Protein AF-0000000078944580 (afdb_homodimer)

pLDDT: mean 97.52, std 2.68, range [70.69, 98.81]

Secondary structure (DSSP, 8-state):
---HHHHHHHHHHHH-TT--HHHHHHHHTS-HHHHHHHHHHHHHTTSEEEEEEEE-GGGGT--EEEEEEEEE-GGGHHHHHHHHHH-TTEEEEEEESSSSSEEEEEEESSHHHHHHIIIIIGGGSTTEEEEEEEEEEEE--/---HHHHHHHHHHHH-TT--HHHHHHHHTS-HHHHHHHHHHHHHTTSEEEEEEEE-GGGGT--EEEEEEEEE-GGGHHHHHHHHHH-TTEEEEEEESSSSSEEEEEEESSHHHHHHIIIIIGGGSTTEEEEEEEEEEEE--

Solvent-accessible surface area (backbone atoms only — not comparable to full-atom values): 14509 Å² total; per-residue (Å²): 132,87,47,69,66,54,50,49,52,51,52,50,27,44,69,26,40,64,61,52,54,60,58,53,10,62,76,70,72,50,50,42,70,57,42,50,52,50,51,49,48,35,39,76,71,45,32,44,67,40,37,18,52,43,66,37,50,53,75,73,54,25,66,34,40,24,54,25,31,31,31,48,42,81,91,27,44,66,60,41,53,54,53,48,64,69,36,79,48,40,68,29,34,30,36,33,69,36,99,28,51,28,39,27,36,36,50,18,55,36,70,68,49,38,51,43,44,49,57,68,47,58,50,61,39,75,43,49,72,45,78,48,66,15,41,53,75,40,79,78,74,130,87,49,70,68,54,51,49,50,50,50,51,27,46,69,26,39,64,62,52,54,60,58,54,9,62,76,70,71,52,51,44,68,57,43,51,51,49,52,50,48,35,40,75,70,45,30,46,69,39,36,18,52,44,65,36,52,54,74,74,53,25,66,33,42,24,54,26,32,33,32,47,42,81,93,28,46,66,62,41,52,55,55,48,62,69,37,80,48,40,69,29,33,29,36,34,69,35,98,29,51,29,39,28,35,36,53,18,55,36,70,68,50,39,51,42,44,49,56,69,47,57,51,59,40,73,44,49,72,46,79,48,68,15,41,53,74,40,80,79,75

Organism: Thermococcus gammatolerans (strain DSM 15229 / JCM 11827 / EJ3) (NCBI:txid593117)

Foldseek 3Di:
DDDPLLVLLVVVCVVPVPPQLCVSCVVVVHDSVVSVVSVVVCCVVCVDPDRDDDDDLVVVLFPWKWWKAWAFQPVCLVVLQVQLVPDPQWDDWDQDPDPGRIITIGTANDDVRVVCCQVPPSVPRHGTDDMGIGIDPDDDD/DDDPLLVLLVVVCVVPVPPQLCVSCVVVVHDSVVSVVSVVVCCVVCVDPDRDDDDDLVVVQFPWKWWKAWAFQPVCLVVLQVQLVPDPQWDDWDQDPDPGRIITIGTANDDVRVVCCQVPPSVPRHGTDDMGIGIDPDDDD

Sequence (282 aa):
MLDERDKIIIEMLTKDARTPFTEIAKVLGISETAVRKRVRALEEAGVIKQYTIVIDPSKLGYNLVSLTGIDTLPEKIFEVASKLKEFEFVRSVYLTSGDHMIMAEVWAKDGNDLSDIISNKIGKIDGVVKVCPAIILERLKMLDERDKIIIEMLTKDARTPFTEIAKVLGISETAVRKRVRALEEAGVIKQYTIVIDPSKLGYNLVSLTGIDTLPEKIFEVASKLKEFEFVRSVYLTSGDHMIMAEVWAKDGNDLSDIISNKIGKIDGVVKVCPAIILERLK

Radius of gyration: 20.26 Å; Cα contacts (8 Å, |Δi|>4): 544; chains: 2; bounding box: 48×53×44 Å

Nearest PDB structures (foldseek):
  1i1g-assembly1_A  TM=9.842E-01  e=3.719E-20  Pyrococcus furiosus
  7fby-assembly1_A  TM=9.286E-01  e=3.408E-15  Pyrococcus horikoshii OT3
  2dbb-assembly1_B  TM=8.557E-01  e=4.639E-12  Pyrococcus horikoshii OT3
  2cfx-assembly1_C  TM=9.295E-01  e=5.459E-11  Bacillus subtilis
  8q90-assembly1_B  TM=9.225E-01  e=1.897E-09  Haloferax mediterranei

InterPro domains:
  IPR000485 AsnC-type HTH domain [PR00033] (2-18)
  IPR000485 AsnC-type HTH domain [PR00033] (18-29)
  IPR000485 AsnC-type HTH domain [PR00033] (29-48)
  IPR000485 AsnC-type HTH domain [PS50956] (2-63)
  IPR011008 Dimeric alpha-beta barrel [SSF54909] (62-141)
  IPR011991 ArsR-like helix-turn-helix domain [cd00090] (1-51)
  IPR019885 Transcription regulator HTH, AsnC-type, conserved site [PS00519] (20-46)
  IPR019887 Transcription regulator AsnC/Lrp, ligand binding domain [PF01037] (75-141)
  IPR019888 Transcription regulator AsnC-like [SM00344] (2-108)
  IPR036388 Winged helix-like DNA-binding domain superfamily [G3DSA:1.10.10.10] (1-51)
  IPR036390 Winged helix DNA-binding domain superfamily [SSF46785] (1-62)
  IPR050684 Transcriptional regulator Lrp/AsnC/Siroheme decarboxylase [PTHR43413] (2-138)
  IPR053456 HTH-type transcriptional regulator LrpA [NF040820] (1-141)

Structure (mmCIF, N/CA/C/O backbone):
data_AF-0000000078944580-model_v1
#
loop_
_entity.id
_entity.type
_entity.pdbx_description
1 polymer 'Transcription regulator, Lrp-AsnC family'
#
loop_
_atom_site.group_PDB
_atom_site.id
_atom_site.type_symbol
_atom_site.label_atom_id
_atom_site.label_alt_id
_atom_site.label_comp_id
_atom_site.label_asym_id
_atom_site.label_entity_id
_atom_site.label_seq_id
_atom_site.pdbx_PDB_ins_code
_atom_site.Cartn_x
_atom_site.Cartn_y
_atom_site.Cartn_z
_atom_site.occupancy
_atom_site.B_iso_or_equiv
_atom_site.auth_seq_id
_atom_site.auth_comp_id
_atom_site.auth_asym_id
_atom_site.auth_atom_id
_atom_site.pdbx_PDB_model_num
ATOM 1 N N . MET A 1 1 ? -22.141 -0.511 12.672 1 70.69 1 MET A N 1
ATOM 2 C CA . MET A 1 1 ? -22.109 -0.582 11.211 1 70.69 1 MET A CA 1
ATOM 3 C C . MET A 1 1 ? -21.875 0.798 10.602 1 70.69 1 MET A C 1
ATOM 5 O O . MET A 1 1 ? -22.391 1.797 11.102 1 70.69 1 MET A O 1
ATOM 9 N N . LEU A 1 2 ? -20.891 0.841 9.586 1 89.06 2 LEU A N 1
ATOM 10 C CA . LEU A 1 2 ? -20.594 2.125 8.953 1 89.06 2 LEU A CA 1
ATOM 11 C C . LEU A 1 2 ? -21.781 2.588 8.109 1 89.06 2 LEU A C 1
ATO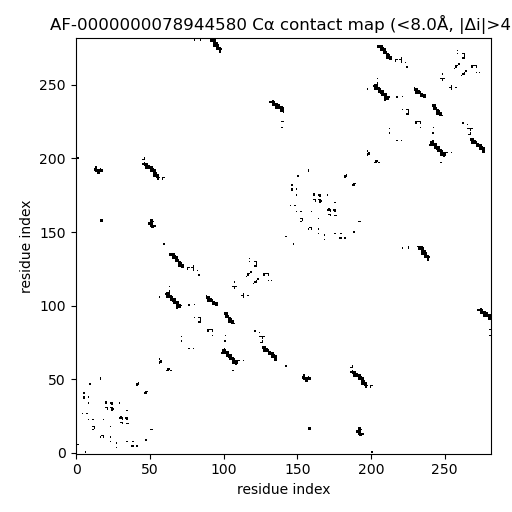M 13 O O . LEU A 1 2 ? -22.344 1.808 7.332 1 89.06 2 LEU A O 1
ATOM 17 N N . ASP A 1 3 ? -22.203 3.758 8.383 1 93.69 3 ASP A N 1
ATOM 18 C CA . ASP A 1 3 ? -23.281 4.266 7.539 1 93.69 3 ASP A CA 1
ATOM 19 C C . ASP A 1 3 ? -22.734 5.074 6.367 1 93.69 3 ASP A C 1
ATOM 21 O O . ASP A 1 3 ? -21.531 5.078 6.125 1 93.69 3 ASP A O 1
ATOM 25 N N . GLU A 1 4 ? -23.672 5.66 5.645 1 95.38 4 GLU A N 1
ATOM 26 C CA . GLU A 1 4 ? -23.297 6.336 4.406 1 95.38 4 GLU A CA 1
ATOM 27 C C . GLU A 1 4 ? -22.422 7.555 4.684 1 95.38 4 GLU A C 1
ATOM 29 O O . GLU A 1 4 ? -21.547 7.887 3.887 1 95.38 4 GLU A O 1
ATOM 34 N N . ARG A 1 5 ? -22.672 8.258 5.734 1 97 5 ARG A N 1
ATOM 35 C CA . ARG A 1 5 ? -21.875 9.43 6.07 1 97 5 ARG A CA 1
ATOM 36 C C . ARG A 1 5 ? -20.438 9.039 6.387 1 97 5 ARG A C 1
ATOM 38 O O . ARG A 1 5 ? -19.5 9.719 5.969 1 97 5 ARG A O 1
ATOM 45 N N . ASP A 1 6 ? -20.359 7.926 7.164 1 97.62 6 ASP A N 1
ATOM 46 C CA . ASP A 1 6 ? -19.016 7.414 7.457 1 97.62 6 ASP A CA 1
ATOM 47 C C . ASP A 1 6 ? -18.25 7.102 6.172 1 97.62 6 ASP A C 1
ATOM 49 O O . ASP A 1 6 ? -17.062 7.398 6.066 1 97.62 6 ASP A O 1
ATOM 53 N N . LYS A 1 7 ? -18.953 6.5 5.238 1 96.38 7 LYS A N 1
ATOM 54 C CA . LYS A 1 7 ? -18.328 6.141 3.965 1 96.38 7 LYS A CA 1
ATOM 55 C C . LYS A 1 7 ? -17.844 7.383 3.225 1 96.38 7 LYS A C 1
ATOM 57 O O . LYS A 1 7 ? -16.75 7.375 2.639 1 96.38 7 LYS A O 1
ATOM 62 N N . ILE A 1 8 ? -18.578 8.375 3.23 1 97.88 8 ILE A N 1
ATOM 63 C CA . ILE A 1 8 ? -18.219 9.625 2.572 1 97.88 8 ILE A CA 1
ATOM 64 C C . ILE A 1 8 ? -17 10.242 3.258 1 97.88 8 ILE A C 1
ATOM 66 O O . ILE A 1 8 ? -16.062 10.711 2.592 1 97.88 8 ILE A O 1
ATOM 70 N N . ILE A 1 9 ? -17.016 10.227 4.555 1 98.56 9 ILE A N 1
ATOM 71 C CA . ILE A 1 9 ? -15.875 10.734 5.324 1 98.56 9 ILE A CA 1
ATOM 72 C C . ILE A 1 9 ? -14.609 9.977 4.93 1 98.56 9 ILE A C 1
ATOM 74 O O . ILE A 1 9 ? -13.578 10.594 4.629 1 98.56 9 ILE A O 1
ATOM 78 N N . ILE A 1 10 ? -14.711 8.688 4.914 1 98.31 10 ILE A N 1
ATOM 79 C CA . ILE A 1 10 ? -13.57 7.832 4.578 1 98.31 10 ILE A CA 1
ATOM 80 C C . ILE A 1 10 ? -13.102 8.133 3.156 1 98.31 10 ILE A C 1
ATOM 82 O O . ILE A 1 10 ? -11.898 8.266 2.908 1 98.31 10 ILE A O 1
ATOM 86 N N . GLU A 1 11 ? -14.039 8.234 2.293 1 97.44 11 GLU A N 1
ATOM 87 C CA . GLU A 1 11 ? -13.711 8.531 0.9 1 97.44 11 GLU A CA 1
ATOM 88 C C . GLU A 1 11 ? -12.977 9.859 0.773 1 97.44 11 GLU A C 1
ATOM 90 O O . GLU A 1 11 ? -11.969 9.961 0.07 1 97.44 11 GLU A O 1
ATOM 95 N N . MET A 1 12 ? -13.43 10.852 1.412 1 98.56 12 MET A N 1
ATOM 96 C CA . MET A 1 12 ? -12.844 12.188 1.328 1 98.56 12 MET A CA 1
ATOM 97 C C . MET A 1 12 ? -11.445 12.203 1.944 1 98.56 12 MET A C 1
ATOM 99 O O . MET A 1 12 ? -10.523 12.789 1.383 1 98.56 12 MET A O 1
ATOM 103 N N . LEU A 1 13 ? -11.297 11.531 3.043 1 98.69 13 LEU A N 1
ATOM 104 C CA . LEU A 1 13 ? -10 11.492 3.701 1 98.69 13 LEU A CA 1
ATOM 105 C C . LEU A 1 13 ? -9.016 10.633 2.916 1 98.69 13 LEU A C 1
ATOM 107 O O . LEU A 1 13 ? -7.809 10.883 2.928 1 98.69 13 LEU A O 1
ATOM 111 N N . THR A 1 14 ? -9.531 9.578 2.244 1 98.12 14 THR A N 1
ATOM 112 C CA . THR A 1 14 ? -8.695 8.766 1.371 1 98.12 14 THR A CA 1
ATOM 113 C C . THR A 1 14 ? -8.156 9.594 0.208 1 98.12 14 THR A C 1
ATOM 115 O O . THR A 1 14 ? -6.996 9.453 -0.179 1 98.12 14 THR A O 1
ATOM 118 N N . LYS A 1 15 ? -8.984 10.438 -0.282 1 97.75 15 LYS A N 1
ATOM 119 C CA . LYS A 1 15 ? -8.594 11.312 -1.386 1 97.75 15 LYS A CA 1
ATOM 120 C C . LYS A 1 15 ? -7.609 12.375 -0.918 1 97.75 15 LYS A C 1
ATOM 122 O O . LYS A 1 15 ? -6.664 12.719 -1.636 1 97.75 15 LYS A O 1
ATOM 127 N N . ASP A 1 16 ? -7.891 12.852 0.23 1 98.62 16 ASP A N 1
ATOM 128 C CA . ASP A 1 16 ? -7.008 13.828 0.857 1 98.62 16 ASP A CA 1
ATOM 129 C C . ASP A 1 16 ? -7.156 13.805 2.377 1 98.62 16 ASP A C 1
ATOM 131 O O . ASP A 1 16 ? -8.07 14.43 2.926 1 98.62 16 ASP A O 1
ATOM 135 N N . ALA A 1 17 ? -6.152 13.25 3.006 1 98.69 17 ALA A N 1
ATOM 136 C CA . ALA A 1 17 ? -6.184 13.07 4.457 1 98.69 17 ALA A CA 1
ATOM 137 C C . ALA A 1 17 ? -6.16 14.414 5.18 1 98.69 17 ALA A C 1
ATOM 139 O O . ALA A 1 17 ? -6.438 14.484 6.379 1 98.69 17 ALA A O 1
ATOM 140 N N . ARG A 1 18 ? -5.836 15.469 4.512 1 98 18 ARG A N 1
ATOM 141 C CA . ARG A 1 18 ? -5.734 16.781 5.145 1 98 18 ARG A CA 1
ATOM 142 C C . ARG A 1 18 ? -7.012 17.594 4.941 1 98 18 ARG A C 1
ATOM 144 O O . ARG A 1 18 ? -7.102 18.734 5.379 1 98 18 ARG A O 1
ATOM 151 N N . THR A 1 19 ? -7.98 17.031 4.246 1 98.25 19 THR A N 1
ATOM 152 C CA . THR A 1 19 ? -9.242 17.734 4.059 1 98.25 19 THR A CA 1
ATOM 153 C C . THR A 1 19 ? -9.766 18.266 5.391 1 98.25 19 THR A C 1
ATOM 155 O O . THR A 1 19 ? -9.898 17.516 6.355 1 98.25 19 THR A O 1
ATOM 158 N N . PRO A 1 20 ? -10.031 19.531 5.43 1 97.94 20 PRO A N 1
ATOM 159 C CA . PRO A 1 20 ? -10.602 20.078 6.664 1 97.94 20 PRO A CA 1
ATOM 160 C C . PRO A 1 20 ? -11.953 19.469 7.016 1 97.94 20 PRO A C 1
ATOM 162 O O . PRO A 1 20 ? -12.773 19.203 6.125 1 97.94 20 PRO A O 1
ATOM 165 N N . PHE A 1 21 ? -12.156 19.281 8.305 1 98.19 21 PHE A N 1
ATOM 166 C CA . PHE A 1 21 ? -13.43 18.703 8.734 1 98.19 21 PHE A CA 1
ATOM 167 C C . PHE A 1 21 ? -14.586 19.641 8.406 1 98.19 21 PHE A C 1
ATOM 169 O O . PHE A 1 21 ? -15.711 19.188 8.18 1 98.19 21 PHE A O 1
ATOM 176 N N . THR A 1 22 ? -14.312 20.922 8.273 1 98.25 22 THR A N 1
ATOM 177 C CA . THR A 1 22 ? -15.336 21.875 7.879 1 98.25 22 THR A CA 1
ATOM 178 C C . THR A 1 22 ? -15.812 21.609 6.457 1 98.25 22 THR A C 1
ATOM 180 O O . THR A 1 22 ? -17 21.75 6.152 1 98.25 22 THR A O 1
ATOM 183 N N . GLU A 1 23 ? -14.922 21.266 5.59 1 98.5 23 GLU A N 1
ATOM 184 C CA . GLU A 1 23 ? -15.281 20.938 4.215 1 98.5 23 GLU A CA 1
ATOM 185 C C . GLU A 1 23 ? -16.094 19.641 4.156 1 98.5 23 GLU A C 1
ATOM 187 O O . GLU A 1 23 ? -17.062 19.547 3.406 1 98.5 23 GLU A O 1
ATOM 192 N N . ILE A 1 24 ? -15.703 18.688 4.902 1 98.62 24 ILE A N 1
ATOM 193 C CA . ILE A 1 24 ? -16.438 17.438 4.969 1 98.62 24 ILE A CA 1
ATOM 194 C C . ILE A 1 24 ? -17.859 17.688 5.48 1 98.62 24 ILE A C 1
ATOM 196 O O . ILE A 1 24 ? -18.828 17.141 4.957 1 98.62 24 ILE A O 1
ATOM 200 N N . ALA A 1 25 ? -17.938 18.547 6.488 1 98.62 25 ALA A N 1
ATOM 201 C CA . ALA A 1 25 ? -19.234 18.922 7.066 1 98.62 25 ALA A CA 1
ATOM 202 C C . ALA A 1 25 ? -20.156 19.516 6.008 1 98.62 25 ALA A C 1
ATOM 204 O O . ALA A 1 25 ? -21.344 19.188 5.949 1 98.62 25 ALA A O 1
ATOM 205 N N . LYS A 1 26 ? -19.609 20.391 5.195 1 98.56 26 LYS A N 1
ATOM 206 C CA . LYS A 1 26 ? -20.375 21.031 4.125 1 98.56 26 LYS A CA 1
ATOM 207 C C . LYS A 1 26 ? -20.922 20 3.146 1 98.56 26 LYS A C 1
ATOM 209 O O . LYS A 1 26 ? -22.094 20.047 2.764 1 98.56 26 LYS A O 1
ATOM 214 N N . VAL A 1 27 ? -20.156 19.109 2.777 1 98.31 27 VAL A N 1
ATOM 215 C CA . VAL A 1 27 ? -20.531 18.078 1.815 1 98.31 27 VAL A CA 1
ATOM 216 C C . VAL A 1 27 ? -21.641 17.203 2.406 1 98.31 27 VAL A C 1
ATOM 218 O O . VAL A 1 27 ? -22.578 16.828 1.708 1 98.31 27 VAL A O 1
ATOM 221 N N . LEU A 1 28 ? -21.562 16.922 3.668 1 98.12 28 LEU A N 1
ATOM 222 C CA . LEU A 1 28 ? -22.469 15.984 4.32 1 98.12 28 LEU A CA 1
ATOM 223 C C . LEU A 1 28 ? -23.719 16.703 4.82 1 98.12 28 LEU A C 1
ATOM 225 O O . LEU A 1 28 ? -24.719 16.062 5.148 1 98.12 28 LEU A O 1
ATOM 229 N N . GLY A 1 29 ? -23.594 18.016 4.957 1 98.06 29 GLY A N 1
ATOM 230 C CA . GLY A 1 29 ? -24.703 18.781 5.5 1 98.06 29 GLY A CA 1
ATOM 231 C C . GLY A 1 29 ? -24.875 18.609 7 1 98.06 29 GLY A C 1
ATOM 232 O O . GLY A 1 29 ? -25.984 18.5 7.5 1 98.06 29 GLY A O 1
ATOM 233 N N . ILE A 1 30 ? -23.812 18.453 7.691 1 98 30 ILE A N 1
ATOM 234 C CA . ILE A 1 30 ? -23.828 18.344 9.148 1 98 30 ILE A CA 1
ATOM 235 C C . ILE A 1 30 ? -22.797 19.281 9.742 1 98 30 ILE A C 1
ATOM 237 O O . ILE A 1 30 ? -22.109 20 9.016 1 98 30 ILE A O 1
ATOM 241 N N . SER A 1 31 ? -22.719 19.312 11.062 1 98 31 SER A N 1
ATOM 242 C CA . SER A 1 31 ? -21.797 20.219 11.734 1 98 31 SER A CA 1
ATOM 243 C C . SER A 1 31 ? -20.391 19.656 11.742 1 98 31 SER A C 1
ATOM 245 O O . SER A 1 31 ? -20.188 18.453 11.641 1 98 31 SER A O 1
ATOM 247 N N . GLU A 1 32 ? -19.516 20.547 11.844 1 98.19 32 GLU A N 1
ATOM 248 C CA . GLU A 1 32 ? -18.125 20.141 12 1 98.19 32 GLU A CA 1
ATOM 249 C C . GLU A 1 32 ? -17.938 19.266 13.242 1 98.19 32 GLU A C 1
ATOM 251 O O . GLU A 1 32 ? -17.172 18.297 13.219 1 98.19 32 GLU A O 1
ATOM 256 N N . THR A 1 33 ? -18.594 19.625 14.312 1 98.5 33 THR A N 1
ATOM 257 C CA . THR A 1 33 ? -18.531 18.859 15.555 1 98.5 33 THR A CA 1
ATOM 258 C C . THR A 1 33 ? -19 17.422 15.328 1 98.5 33 THR A C 1
ATOM 260 O O . THR A 1 33 ? -18.391 16.484 15.852 1 98.5 33 THR A O 1
ATOM 263 N N . ALA A 1 34 ? -20.016 17.25 14.57 1 98.19 34 ALA A N 1
ATOM 264 C CA . ALA A 1 34 ? -20.531 15.922 14.242 1 98.19 34 ALA A CA 1
ATOM 265 C C . ALA A 1 34 ? -19.516 15.133 13.43 1 98.19 34 ALA A C 1
ATOM 267 O O . ALA A 1 34 ? -19.328 13.93 13.664 1 98.19 34 ALA A O 1
ATOM 268 N N . VAL A 1 35 ? -18.891 15.805 12.461 1 98.56 35 VAL A N 1
ATOM 269 C CA . VAL A 1 35 ? -17.859 15.156 11.656 1 98.56 35 VAL A CA 1
ATOM 270 C C . VAL A 1 35 ? -16.703 14.703 12.547 1 98.56 35 VAL A C 1
ATOM 272 O O . VAL A 1 35 ? -16.219 13.57 12.43 1 98.56 35 VAL A O 1
ATOM 275 N N . ARG A 1 36 ? -16.312 15.57 13.406 1 98.31 36 ARG A N 1
ATOM 276 C CA . ARG A 1 36 ? -15.203 15.258 14.312 1 98.31 36 ARG A CA 1
ATOM 277 C C . ARG A 1 36 ? -15.523 14.031 15.164 1 98.31 36 ARG A C 1
ATOM 279 O O . ARG A 1 36 ? -14.656 13.188 15.406 1 98.31 36 ARG A O 1
ATOM 286 N N . LYS A 1 37 ? -16.688 14 15.656 1 98.31 37 LYS A N 1
ATOM 287 C CA . LYS A 1 37 ? -17.109 12.859 16.469 1 98.31 37 LYS A CA 1
ATOM 288 C C . LYS A 1 37 ? -17.078 11.57 15.648 1 98.31 37 LYS A C 1
ATOM 290 O O . LYS A 1 37 ? -16.641 10.531 16.156 1 98.31 37 LYS A O 1
ATOM 295 N N . ARG A 1 38 ? -17.547 11.68 14.445 1 98.38 38 ARG A N 1
ATOM 296 C CA . ARG A 1 38 ? -17.578 10.5 13.586 1 98.38 38 ARG A CA 1
ATOM 297 C C . ARG A 1 38 ? -16.156 10.039 13.25 1 98.38 38 ARG A C 1
ATOM 299 O O . ARG A 1 38 ? -15.867 8.844 13.289 1 98.38 38 ARG A O 1
ATOM 306 N N . VAL A 1 39 ? -15.312 10.945 12.914 1 98.5 39 VAL A N 1
ATOM 307 C CA . VAL A 1 39 ? -13.922 10.609 12.602 1 98.5 39 VAL A CA 1
ATOM 308 C C . VAL A 1 39 ? -13.266 9.945 13.805 1 98.5 39 VAL A C 1
ATOM 310 O O . VAL A 1 39 ? -12.594 8.922 13.672 1 98.5 39 VAL A O 1
ATOM 313 N N . ARG A 1 40 ? -13.484 10.555 14.961 1 98.12 40 ARG A N 1
ATOM 314 C CA . ARG A 1 40 ? -12.953 9.984 16.188 1 98.12 40 ARG A CA 1
ATOM 315 C C . ARG A 1 40 ? -13.461 8.562 16.406 1 98.12 40 ARG A C 1
ATOM 317 O O . ARG A 1 40 ? -12.703 7.68 16.812 1 98.12 40 ARG A O 1
ATOM 324 N N . ALA A 1 41 ? -14.688 8.383 16.188 1 98.12 41 ALA A N 1
ATOM 325 C CA . ALA A 1 41 ? -15.281 7.055 16.328 1 98.12 41 ALA A CA 1
ATOM 326 C C . ALA A 1 41 ? -14.641 6.059 15.359 1 98.12 41 ALA A C 1
ATOM 328 O O . ALA A 1 41 ? -14.391 4.906 15.719 1 98.12 41 ALA A O 1
ATOM 329 N N . LEU A 1 42 ? -14.43 6.508 14.125 1 98.5 42 LEU A N 1
ATOM 330 C CA . LEU A 1 42 ? -13.789 5.668 13.117 1 98.5 42 LEU A CA 1
ATOM 331 C C . LEU A 1 42 ? -12.367 5.301 13.531 1 98.5 42 LEU A C 1
ATOM 333 O O . LEU A 1 42 ? -11.93 4.168 13.32 1 98.5 42 LEU A O 1
ATOM 337 N N . GLU A 1 43 ? -11.695 6.23 14.102 1 98.38 43 GLU A N 1
ATOM 338 C CA . GLU A 1 43 ? -10.344 6 14.586 1 98.38 43 GLU A CA 1
ATOM 339 C C . GLU A 1 43 ? -10.344 5.031 15.773 1 98.38 43 GLU A C 1
ATOM 341 O O . GLU A 1 43 ? -9.57 4.07 15.789 1 98.38 43 GLU A O 1
ATOM 346 N N . GLU A 1 44 ? -11.203 5.277 16.719 1 98 44 GLU A N 1
ATOM 347 C CA . GLU A 1 44 ? -11.281 4.465 17.938 1 98 44 GLU A CA 1
ATOM 348 C C . GLU A 1 44 ? -11.703 3.033 17.609 1 98 44 GLU A C 1
ATOM 350 O O . GLU A 1 44 ? -11.242 2.088 18.266 1 98 44 GLU A O 1
ATOM 355 N N . ALA A 1 45 ? -12.539 2.965 16.594 1 97.44 45 ALA A N 1
ATOM 356 C CA . ALA A 1 45 ? -13.008 1.646 16.172 1 97.44 45 ALA A CA 1
ATOM 357 C C . ALA A 1 45 ? -11.945 0.921 15.352 1 97.44 45 ALA A C 1
ATOM 359 O O . ALA A 1 45 ? -12.109 -0.254 15.016 1 97.44 45 ALA A O 1
ATOM 360 N N . GLY A 1 46 ? -10.906 1.598 14.922 1 97.62 46 GLY A N 1
ATOM 361 C CA . GLY A 1 46 ? -9.82 1 14.172 1 97.62 46 GLY A CA 1
ATOM 362 C C . GLY A 1 46 ? -10.07 0.975 12.68 1 97.62 46 GLY A C 1
ATOM 363 O O . GLY A 1 46 ? -9.352 0.296 11.938 1 97.62 46 GLY A O 1
ATOM 364 N N . VAL A 1 47 ? -11.109 1.616 12.227 1 98.25 47 VAL A N 1
ATOM 365 C CA . VAL A 1 47 ? -11.391 1.701 10.797 1 98.25 47 VAL A CA 1
ATOM 366 C C . VAL A 1 47 ? -10.297 2.512 10.102 1 98.25 47 VAL A C 1
ATOM 368 O O . VAL A 1 47 ? -9.711 2.062 9.117 1 98.25 47 VAL A O 1
ATOM 371 N N . ILE A 1 48 ? -10.086 3.697 10.586 1 98.56 48 ILE A N 1
ATOM 372 C CA . ILE A 1 48 ? -8.961 4.504 10.133 1 98.56 48 ILE A CA 1
ATOM 373 C C . ILE A 1 48 ? -7.73 4.199 10.992 1 98.56 48 ILE A C 1
ATOM 375 O O . ILE A 1 48 ? -7.719 4.484 12.195 1 98.56 48 ILE A O 1
ATOM 379 N N . LYS A 1 49 ? -6.766 3.717 10.43 1 97.94 49 LYS A N 1
ATOM 380 C CA . LYS A 1 49 ? -5.605 3.246 11.18 1 97.94 49 LYS A CA 1
ATOM 381 C C . LYS A 1 49 ? -4.512 4.312 11.227 1 97.94 49 LYS A C 1
ATOM 383 O O . LYS A 1 49 ? -3.744 4.375 12.188 1 97.94 49 LYS A O 1
ATOM 388 N N . GLN A 1 50 ? -4.465 5.094 10.133 1 98.38 50 GLN A N 1
ATOM 389 C CA . GLN A 1 50 ? -3.357 6.039 10.039 1 98.38 50 GLN A CA 1
ATOM 390 C C . GLN A 1 50 ? -3.627 7.102 8.977 1 98.38 50 GLN A C 1
ATOM 392 O O . GLN A 1 50 ? -4.242 6.816 7.949 1 98.38 50 GLN A O 1
ATOM 397 N N . TYR A 1 51 ? -3.234 8.242 9.258 1 98.75 51 TYR A N 1
ATOM 398 C CA . TYR A 1 51 ? -3.078 9.289 8.25 1 98.75 51 TYR A CA 1
ATOM 399 C C . TYR A 1 51 ? -1.65 9.328 7.723 1 98.75 51 TYR A C 1
ATOM 401 O O . TYR A 1 51 ? -0.696 9.422 8.5 1 98.75 51 TYR A O 1
ATOM 409 N N . THR A 1 52 ? -1.536 9.242 6.41 1 98.75 52 THR A N 1
ATOM 410 C CA . THR A 1 52 ? -0.191 9.094 5.871 1 98.75 52 THR A CA 1
ATOM 411 C C . THR A 1 52 ? -0.08 9.758 4.504 1 98.75 52 THR A C 1
ATOM 413 O O . THR A 1 52 ? -0.991 10.477 4.082 1 98.75 52 THR A O 1
ATOM 416 N N . ILE A 1 53 ? 1.085 9.617 3.883 1 98.69 53 ILE A N 1
ATOM 417 C CA . ILE A 1 53 ? 1.296 10.164 2.547 1 98.69 53 ILE A CA 1
ATOM 418 C C . ILE A 1 53 ? 1.78 9.062 1.607 1 98.69 53 ILE A C 1
ATOM 420 O O . ILE A 1 53 ? 2.361 8.07 2.053 1 98.69 53 ILE A O 1
ATOM 424 N N . VAL A 1 54 ? 1.439 9.18 0.413 1 97.88 54 VAL A N 1
ATOM 425 C CA . VAL A 1 54 ? 2.006 8.367 -0.659 1 97.88 54 VAL A CA 1
ATOM 426 C C . VAL A 1 54 ? 3.207 9.086 -1.271 1 97.88 54 VAL A C 1
ATOM 428 O O . VAL A 1 54 ? 3.104 10.242 -1.684 1 97.88 54 VAL A O 1
ATOM 431 N N . ILE A 1 55 ? 4.301 8.406 -1.308 1 97.44 55 ILE A N 1
ATOM 432 C CA . ILE A 1 55 ? 5.535 8.992 -1.816 1 97.44 55 ILE A CA 1
ATOM 433 C C . ILE A 1 55 ? 5.949 8.289 -3.107 1 97.44 55 ILE A C 1
ATOM 435 O O . ILE A 1 55 ? 5.637 7.117 -3.311 1 97.44 55 ILE A O 1
ATOM 439 N N . ASP A 1 56 ? 6.57 9.031 -4.004 1 97.31 56 ASP A N 1
ATOM 440 C CA . ASP A 1 56 ? 7.188 8.453 -5.191 1 97.31 56 ASP A CA 1
ATOM 441 C C . ASP A 1 56 ? 8.609 7.969 -4.895 1 97.31 56 ASP A C 1
ATOM 443 O O . ASP A 1 56 ? 9.523 8.781 -4.746 1 97.31 56 ASP A O 1
ATOM 447 N N . PRO A 1 57 ? 8.789 6.691 -4.82 1 96.94 57 PRO A N 1
ATOM 448 C CA . PRO A 1 57 ? 10.109 6.188 -4.438 1 96.94 57 PRO A CA 1
ATOM 449 C C . PRO A 1 57 ? 11.219 6.676 -5.363 1 96.94 57 PRO A C 1
ATOM 451 O O . PRO A 1 57 ? 12.344 6.902 -4.914 1 96.94 57 PRO A O 1
ATOM 454 N N . SER A 1 58 ? 10.93 6.801 -6.629 1 96.56 58 SER A N 1
ATOM 455 C CA . SER A 1 58 ? 11.953 7.203 -7.582 1 96.56 58 SER A CA 1
ATOM 456 C C . SER A 1 58 ? 12.492 8.594 -7.262 1 96.56 58 SER A C 1
ATOM 458 O O . SER A 1 58 ? 13.672 8.883 -7.496 1 96.56 58 SER A O 1
ATOM 460 N N . LYS A 1 59 ? 11.672 9.43 -6.699 1 96.06 59 LYS A N 1
ATOM 461 C CA . LYS A 1 59 ? 12.07 10.789 -6.328 1 96.06 59 LYS A CA 1
ATOM 462 C C . LYS A 1 59 ? 12.922 10.773 -5.059 1 96.06 59 LYS A C 1
ATOM 464 O O . LYS A 1 59 ? 13.547 11.781 -4.719 1 96.06 59 LYS A O 1
ATOM 469 N N . LEU A 1 60 ? 12.93 9.648 -4.379 1 94.69 60 LEU A N 1
ATOM 470 C CA . LEU A 1 60 ? 13.773 9.477 -3.203 1 94.69 60 LEU A CA 1
ATOM 471 C C . LEU A 1 60 ? 15.039 8.703 -3.553 1 94.69 60 LEU A C 1
ATOM 473 O O . LEU A 1 60 ? 15.852 8.398 -2.676 1 94.69 60 LEU A O 1
ATOM 477 N N . GLY A 1 61 ? 15.18 8.367 -4.801 1 94.81 61 GLY A N 1
ATOM 478 C CA . GLY A 1 61 ? 16.391 7.691 -5.266 1 94.81 61 GLY A CA 1
ATOM 479 C C . GLY A 1 61 ? 16.219 6.191 -5.383 1 94.81 61 GLY A C 1
ATOM 480 O O . GLY A 1 61 ? 17.172 5.477 -5.688 1 94.81 61 GLY A O 1
ATOM 481 N N . TYR A 1 62 ? 15.023 5.742 -5.109 1 97.38 62 TYR A N 1
ATOM 482 C CA . TYR A 1 62 ? 14.719 4.324 -5.289 1 97.38 62 TYR A CA 1
ATOM 483 C C . TYR A 1 62 ? 14.047 4.082 -6.633 1 97.38 62 TYR A C 1
ATOM 485 O O . TYR A 1 62 ? 12.82 4.152 -6.746 1 97.38 62 TYR A O 1
ATOM 493 N N . ASN A 1 63 ? 14.742 3.654 -7.566 1 97.44 63 ASN A N 1
ATOM 494 C CA . ASN A 1 63 ? 14.258 3.604 -8.945 1 97.44 63 ASN A CA 1
ATOM 495 C C . ASN A 1 63 ? 13.656 2.242 -9.273 1 97.44 63 ASN A C 1
ATOM 497 O O . ASN A 1 63 ? 13.094 2.055 -10.352 1 97.44 63 ASN A O 1
ATOM 501 N N . LEU A 1 64 ? 13.805 1.328 -8.312 1 98 64 LEU A N 1
ATOM 502 C CA . LEU A 1 64 ? 13.195 0.014 -8.484 1 98 64 LEU A CA 1
ATOM 503 C C . LEU A 1 64 ? 12.406 -0.394 -7.246 1 98 64 LEU A C 1
ATOM 505 O O . LEU A 1 64 ? 12.906 -0.292 -6.125 1 98 64 LEU A O 1
ATOM 509 N N . VAL A 1 65 ? 11.211 -0.711 -7.484 1 98.31 65 VAL A N 1
ATOM 510 C CA . VAL A 1 65 ? 10.367 -1.284 -6.438 1 98.31 65 VAL A CA 1
ATOM 511 C C . VAL A 1 65 ? 9.945 -2.699 -6.828 1 98.31 65 VAL A C 1
ATOM 513 O O . VAL A 1 65 ? 9.578 -2.949 -7.977 1 98.31 65 VAL A O 1
ATOM 516 N N . SER A 1 66 ? 10.023 -3.635 -5.914 1 98.5 66 SER A N 1
ATOM 517 C CA . SER A 1 66 ? 9.641 -5.004 -6.238 1 98.5 66 SER A CA 1
ATOM 518 C C . SER A 1 66 ? 8.672 -5.566 -5.199 1 98.5 66 SER A C 1
ATOM 520 O O . SER A 1 66 ? 8.758 -5.234 -4.016 1 98.5 66 SER A O 1
ATOM 522 N N . LEU A 1 67 ? 7.707 -6.324 -5.66 1 98.19 67 LEU A N 1
ATOM 523 C CA . LEU A 1 67 ? 6.992 -7.285 -4.824 1 98.19 67 LEU A CA 1
ATOM 524 C C . LEU A 1 67 ? 7.746 -8.609 -4.754 1 98.19 67 LEU A C 1
ATOM 526 O O . LEU A 1 67 ? 7.738 -9.383 -5.711 1 98.19 67 LEU A O 1
ATOM 530 N N . THR A 1 68 ? 8.352 -8.867 -3.629 1 98.5 68 THR A N 1
ATOM 531 C CA . THR A 1 68 ? 9.336 -9.938 -3.535 1 98.5 68 THR A CA 1
ATOM 532 C C . THR A 1 68 ? 8.797 -11.102 -2.711 1 98.5 68 THR A C 1
ATOM 534 O O . THR A 1 68 ? 8.453 -10.938 -1.539 1 98.5 68 THR A O 1
ATOM 537 N N . GLY A 1 69 ? 8.695 -12.242 -3.355 1 98 69 GLY A N 1
ATOM 538 C CA . GLY A 1 69 ? 8.391 -13.461 -2.629 1 98 69 GLY A CA 1
ATOM 539 C C . GLY A 1 69 ? 9.602 -14.07 -1.947 1 98 69 GLY A C 1
ATOM 540 O O . GLY A 1 69 ? 10.695 -14.094 -2.52 1 98 69 GLY A O 1
ATOM 541 N N . ILE A 1 70 ? 9.414 -14.5 -0.729 1 98.62 70 ILE A N 1
ATOM 542 C CA . ILE A 1 70 ? 10.484 -15.117 0.045 1 98.62 70 ILE A CA 1
ATOM 543 C C . ILE A 1 70 ? 10 -16.438 0.63 1 98.62 70 ILE A C 1
ATOM 545 O O . ILE A 1 70 ? 9 -16.484 1.355 1 98.62 70 ILE A O 1
ATOM 549 N N . ASP A 1 71 ? 10.688 -17.453 0.277 1 98.19 71 ASP A N 1
ATOM 550 C CA . ASP A 1 71 ? 10.422 -18.766 0.852 1 98.19 71 ASP A CA 1
ATOM 551 C C . ASP A 1 71 ? 11.422 -19.094 1.949 1 98.19 71 ASP A C 1
ATOM 553 O O . ASP A 1 71 ? 12.617 -18.812 1.819 1 98.19 71 ASP A O 1
ATOM 557 N N . THR A 1 72 ? 10.945 -19.688 2.918 1 98.31 72 THR A N 1
ATOM 558 C CA . THR A 1 72 ? 11.773 -19.984 4.078 1 98.31 72 THR A CA 1
ATOM 559 C C . THR A 1 72 ? 11.625 -21.438 4.488 1 98.31 72 THR A C 1
ATOM 561 O O . THR A 1 72 ? 10.711 -22.141 4.027 1 98.31 72 THR A O 1
ATOM 564 N N . LEU A 1 73 ? 12.609 -21.906 5.27 1 98.12 73 LEU A N 1
ATOM 565 C CA . LEU A 1 73 ? 12.266 -23.078 6.055 1 98.12 73 LEU A CA 1
ATOM 566 C C . LEU A 1 73 ? 11.031 -22.844 6.906 1 98.12 73 LEU A C 1
ATOM 568 O O . LEU A 1 73 ? 10.891 -21.766 7.508 1 98.12 73 LEU A O 1
ATOM 572 N N . PRO A 1 74 ? 10.148 -23.797 6.938 1 96.31 74 PRO A N 1
ATOM 573 C CA . PRO A 1 74 ? 8.875 -23.562 7.617 1 96.31 74 PRO A CA 1
ATOM 574 C C . PRO A 1 74 ? 9.047 -23.156 9.078 1 96.31 74 PRO A C 1
ATOM 576 O O . PRO A 1 74 ? 8.281 -22.344 9.594 1 96.31 74 PRO A O 1
ATOM 579 N N . GLU A 1 75 ? 10.008 -23.656 9.75 1 97.75 75 GLU A N 1
ATOM 580 C CA . GLU A 1 75 ? 10.188 -23.406 11.18 1 97.75 75 GLU A CA 1
ATOM 581 C C . GLU A 1 75 ? 10.836 -22.047 11.422 1 97.75 75 GLU A C 1
ATOM 583 O O . GLU A 1 75 ? 10.938 -21.594 12.562 1 97.75 75 GLU A O 1
ATOM 588 N N . LYS A 1 76 ? 11.234 -21.375 10.32 1 98.31 76 LYS A N 1
ATOM 589 C CA . LYS A 1 76 ? 11.984 -20.141 10.492 1 98.31 76 LYS A CA 1
ATOM 590 C C . LYS A 1 76 ? 11.211 -18.938 9.945 1 98.31 76 LYS A C 1
ATOM 592 O O . LYS A 1 76 ? 11.734 -17.828 9.883 1 98.31 76 LYS A O 1
ATOM 597 N N . ILE A 1 77 ? 10.016 -19.188 9.641 1 97.69 77 ILE A N 1
ATOM 598 C CA . ILE A 1 77 ? 9.234 -18.172 8.922 1 97.69 77 ILE A CA 1
ATOM 599 C C . ILE A 1 77 ? 9.156 -16.906 9.75 1 97.69 77 ILE A C 1
ATOM 601 O O . ILE A 1 77 ? 9.375 -15.805 9.234 1 97.69 77 ILE A O 1
ATOM 605 N N . PHE A 1 78 ? 8.914 -16.938 11.023 1 97.81 78 PHE A N 1
ATOM 606 C CA . PHE A 1 78 ? 8.719 -15.758 11.852 1 97.81 78 PHE A CA 1
ATOM 607 C C . PHE A 1 78 ? 10.039 -15.055 12.125 1 97.81 78 PHE A C 1
ATOM 609 O O . PHE A 1 78 ? 10.086 -13.828 12.219 1 97.81 78 PHE A O 1
ATOM 616 N N . GLU A 1 79 ? 11.055 -15.82 12.234 1 98.31 79 GLU A N 1
ATOM 617 C CA . GLU A 1 79 ? 12.375 -15.227 12.398 1 98.31 79 GLU A CA 1
ATOM 618 C C . GLU A 1 79 ? 12.789 -14.445 11.156 1 98.31 79 GLU A C 1
ATOM 620 O O . GLU A 1 79 ? 13.312 -13.336 11.266 1 98.31 79 GLU A O 1
ATOM 625 N N . VAL A 1 80 ? 12.539 -15.062 10.047 1 98.62 80 VAL A N 1
ATOM 626 C CA . VAL A 1 80 ? 12.867 -14.398 8.789 1 98.62 80 VAL A CA 1
ATOM 627 C C . VAL A 1 80 ? 12.031 -13.125 8.641 1 98.62 80 VAL A C 1
ATOM 629 O O . VAL A 1 80 ? 12.562 -12.055 8.32 1 98.62 80 VAL A O 1
ATOM 632 N N . ALA A 1 81 ? 10.711 -13.242 8.891 1 98.56 81 ALA A N 1
ATOM 633 C CA . ALA A 1 81 ? 9.812 -12.086 8.789 1 98.56 81 ALA A CA 1
ATOM 634 C C . ALA A 1 81 ? 10.273 -10.961 9.711 1 98.56 81 ALA A C 1
ATOM 636 O O . ALA A 1 81 ? 10.25 -9.789 9.328 1 98.56 81 ALA A O 1
ATOM 637 N N . SER A 1 82 ? 10.672 -11.336 10.938 1 98.44 82 SER A N 1
ATOM 638 C CA . SER A 1 82 ? 11.141 -10.359 11.914 1 98.44 82 SER A CA 1
ATOM 639 C C . SER A 1 82 ? 12.375 -9.617 11.414 1 98.44 82 SER A C 1
ATOM 641 O O . SER A 1 82 ? 12.5 -8.406 11.586 1 98.44 82 SER A O 1
ATOM 643 N N . LYS A 1 83 ? 13.273 -10.289 10.82 1 98.56 83 LYS A N 1
ATOM 644 C CA . LYS A 1 83 ? 14.492 -9.68 10.281 1 98.56 83 LYS A CA 1
ATOM 645 C C . LYS A 1 83 ? 14.164 -8.758 9.109 1 98.56 83 LYS A C 1
ATOM 647 O O . LYS A 1 83 ? 14.758 -7.68 8.984 1 98.56 83 LYS A O 1
ATOM 652 N N . LEU A 1 84 ? 13.305 -9.25 8.273 1 98.75 84 LEU A N 1
ATOM 653 C CA . LEU A 1 84 ? 12.898 -8.438 7.141 1 98.75 84 LEU A CA 1
ATOM 654 C C . LEU A 1 84 ? 12.352 -7.09 7.605 1 98.75 84 LEU A C 1
ATOM 656 O O . LEU A 1 84 ? 12.648 -6.055 7.004 1 98.75 84 LEU A O 1
ATOM 660 N N . LYS A 1 85 ? 11.578 -7.059 8.664 1 98 85 LYS A N 1
ATOM 661 C CA . LYS A 1 85 ? 10.938 -5.855 9.188 1 98 85 LYS A CA 1
ATOM 662 C C . LYS A 1 85 ? 11.969 -4.816 9.609 1 98 85 LYS A C 1
ATOM 664 O O . LYS A 1 85 ? 11.68 -3.621 9.648 1 98 85 LYS A O 1
ATOM 669 N N . GLU A 1 86 ? 13.148 -5.227 9.875 1 97.75 86 GLU A N 1
ATOM 670 C CA . GLU A 1 86 ? 14.195 -4.348 10.391 1 97.75 86 GLU A CA 1
ATOM 671 C C . GLU A 1 86 ? 14.852 -3.551 9.266 1 97.75 86 GLU A C 1
ATOM 673 O O . GLU A 1 86 ? 15.492 -2.525 9.516 1 97.75 86 GLU A O 1
ATOM 678 N N . PHE A 1 87 ? 14.766 -4.105 8.117 1 97.75 87 PHE A N 1
ATOM 679 C CA . PHE A 1 87 ? 15.422 -3.439 7 1 97.75 87 PHE A CA 1
ATOM 680 C C . PHE A 1 87 ? 14.617 -2.227 6.543 1 97.75 87 PHE A C 1
ATOM 682 O O . PHE A 1 87 ? 13.414 -2.328 6.305 1 9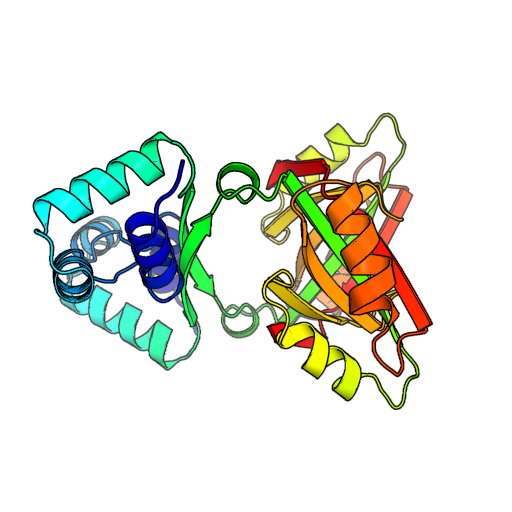7.75 87 PHE A O 1
ATOM 689 N N . GLU A 1 88 ? 15.258 -1.128 6.293 1 95 88 GLU A N 1
ATOM 690 C CA . GLU A 1 88 ? 14.602 0.103 5.855 1 95 88 GLU A CA 1
ATOM 691 C C . GLU A 1 88 ? 14.117 -0.011 4.414 1 95 88 GLU A C 1
ATOM 693 O O . GLU A 1 88 ? 13.094 0.572 4.051 1 95 88 GLU A O 1
ATOM 698 N N . PHE A 1 89 ? 14.859 -0.765 3.613 1 97.19 89 PHE A N 1
ATOM 699 C CA . PHE A 1 89 ? 14.492 -0.888 2.207 1 97.19 89 PHE A CA 1
ATOM 700 C C . PHE A 1 89 ? 13.281 -1.8 2.039 1 97.19 89 PHE A C 1
ATOM 702 O O . PHE A 1 89 ? 12.711 -1.886 0.951 1 97.19 89 PHE A O 1
ATOM 709 N N . VAL A 1 90 ? 12.953 -2.557 3.111 1 98.69 90 VAL A N 1
ATOM 710 C CA . VAL A 1 90 ? 11.711 -3.332 3.119 1 98.69 90 VAL A CA 1
ATOM 711 C C . VAL A 1 90 ? 10.57 -2.473 3.656 1 98.69 90 VAL A C 1
ATOM 713 O O . VAL A 1 90 ? 10.562 -2.096 4.832 1 98.69 90 VAL A O 1
ATOM 716 N N . ARG A 1 91 ? 9.594 -2.264 2.816 1 97.31 91 ARG A N 1
ATOM 717 C CA . ARG A 1 91 ? 8.578 -1.277 3.16 1 97.31 91 ARG A CA 1
ATOM 718 C C . ARG A 1 91 ? 7.312 -1.953 3.678 1 97.31 91 ARG A C 1
ATOM 720 O O . ARG A 1 91 ? 6.551 -1.355 4.441 1 97.31 91 ARG A O 1
ATOM 727 N N . SER A 1 92 ? 7.086 -3.16 3.246 1 97.94 92 SER A N 1
ATOM 728 C CA . SER A 1 92 ? 5.977 -3.975 3.727 1 97.94 92 SER A CA 1
ATOM 729 C C . SER A 1 92 ? 6.367 -5.445 3.814 1 97.94 92 SER A C 1
ATOM 731 O O . SER A 1 92 ? 7.219 -5.914 3.053 1 97.94 92 SER A O 1
ATOM 733 N N . VAL A 1 93 ? 5.781 -6.141 4.727 1 98.62 93 VAL A N 1
ATOM 734 C CA . VAL A 1 93 ? 5.973 -7.574 4.918 1 98.62 93 VAL A CA 1
ATOM 735 C C . VAL A 1 93 ? 4.629 -8.242 5.199 1 98.62 93 VAL A C 1
ATOM 737 O O . VAL A 1 93 ? 3.893 -7.82 6.09 1 98.62 93 VAL A O 1
ATOM 740 N N . TYR A 1 94 ? 4.359 -9.234 4.473 1 98.25 94 TYR A N 1
ATOM 741 C CA . TYR A 1 94 ? 3.111 -9.984 4.598 1 98.25 94 TYR A CA 1
ATOM 742 C C . TYR A 1 94 ? 3.379 -11.477 4.703 1 98.25 94 TYR A C 1
ATOM 744 O O . TYR A 1 94 ? 4.25 -12.008 4.012 1 98.25 94 TYR A O 1
ATOM 752 N N . LEU A 1 95 ? 2.645 -12.156 5.547 1 98.06 95 LEU A N 1
ATOM 753 C CA . LEU A 1 95 ? 2.484 -13.602 5.41 1 98.06 95 LEU A CA 1
ATOM 754 C C . LEU A 1 95 ? 1.346 -13.938 4.453 1 98.06 95 LEU A C 1
ATOM 756 O O . LEU A 1 95 ? 0.26 -13.359 4.551 1 98.06 95 LEU A O 1
ATOM 760 N N . THR A 1 96 ? 1.587 -14.82 3.578 1 97.25 96 THR A N 1
ATOM 761 C CA . THR A 1 96 ? 0.578 -15.062 2.553 1 97.25 96 THR A CA 1
ATOM 762 C C . THR A 1 96 ? 0.352 -16.562 2.363 1 97.25 96 THR A C 1
ATOM 764 O O . THR A 1 96 ? 1.17 -17.375 2.791 1 97.25 96 THR A O 1
ATOM 767 N N . SER A 1 97 ? -0.716 -16.922 1.699 1 95.19 97 SER A N 1
ATOM 768 C CA . SER A 1 97 ? -1.074 -18.297 1.4 1 95.19 97 SER A CA 1
ATOM 769 C C . SER A 1 97 ? -0.628 -18.688 -0.003 1 95.19 97 SER A C 1
ATOM 771 O O . SER A 1 97 ? -0.842 -19.828 -0.43 1 95.19 97 SER A O 1
ATOM 773 N N . GLY A 1 98 ? -0.084 -17.797 -0.739 1 92.44 98 GLY A N 1
ATOM 774 C CA . GLY A 1 98 ? 0.244 -18.062 -2.131 1 92.44 98 GLY A CA 1
ATOM 775 C C . GLY A 1 98 ? 1.511 -18.875 -2.299 1 92.44 98 GLY A C 1
ATOM 776 O O . GLY A 1 98 ? 1.851 -19.688 -1.438 1 92.44 98 GLY A O 1
ATOM 777 N N . ASP A 1 99 ? 2.148 -18.641 -3.453 1 90.12 99 ASP A N 1
ATOM 778 C CA . ASP A 1 99 ? 3.295 -19.469 -3.83 1 90.12 99 ASP A CA 1
ATOM 779 C C . ASP A 1 99 ? 4.477 -19.234 -2.896 1 90.12 99 ASP A C 1
ATOM 781 O O . ASP A 1 99 ? 5.363 -20.078 -2.773 1 90.12 99 ASP A O 1
ATOM 785 N N . HIS A 1 100 ? 4.422 -18.078 -2.299 1 95.81 100 HIS A N 1
ATOM 786 C CA . HIS A 1 100 ? 5.504 -17.734 -1.383 1 95.81 100 HIS A CA 1
ATOM 787 C C . HIS A 1 100 ? 4.98 -17.531 0.034 1 95.81 100 HIS A C 1
ATOM 789 O O . HIS A 1 100 ? 3.898 -16.969 0.223 1 95.81 100 HIS A O 1
ATOM 795 N N . MET A 1 101 ? 5.766 -17.906 1.028 1 97.06 101 MET A N 1
ATOM 796 C CA . MET A 1 101 ? 5.352 -17.812 2.424 1 97.06 101 MET A CA 1
ATOM 797 C C . MET A 1 101 ? 5.316 -16.359 2.883 1 97.06 101 MET A C 1
ATOM 799 O O . MET A 1 101 ? 4.449 -15.977 3.67 1 97.06 101 MET A O 1
ATOM 803 N N . ILE A 1 102 ? 6.281 -15.625 2.461 1 98.5 102 ILE A N 1
ATOM 804 C CA . ILE A 1 102 ? 6.371 -14.211 2.795 1 98.5 102 ILE A CA 1
ATOM 805 C C . ILE A 1 102 ? 6.41 -13.375 1.515 1 98.5 102 ILE A C 1
ATOM 807 O O . ILE A 1 102 ? 7.094 -13.734 0.554 1 98.5 102 ILE A O 1
ATOM 811 N N . MET A 1 10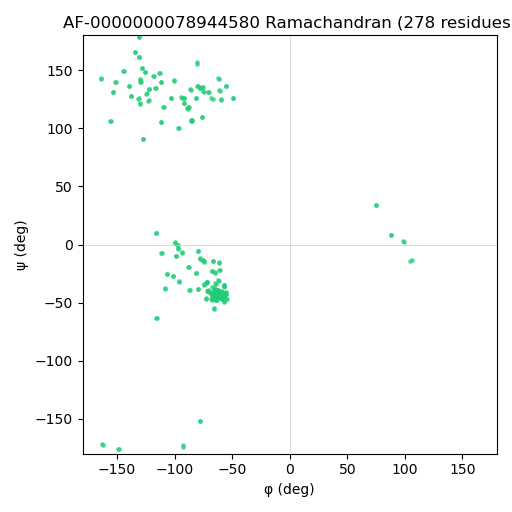3 ? 5.637 -12.344 1.478 1 98.38 103 MET A N 1
ATOM 812 C CA . MET A 1 103 ? 5.75 -11.305 0.455 1 98.38 103 MET A CA 1
ATOM 813 C C . MET A 1 103 ? 6.234 -9.992 1.063 1 98.38 103 MET A C 1
ATOM 815 O O . MET A 1 103 ? 5.801 -9.609 2.15 1 98.38 103 MET A O 1
ATOM 819 N N . ALA A 1 104 ? 7.113 -9.266 0.365 1 98.69 104 ALA A N 1
ATOM 820 C CA . ALA A 1 104 ? 7.637 -7.992 0.857 1 98.69 104 ALA A CA 1
ATOM 821 C C . ALA A 1 104 ? 7.746 -6.973 -0.271 1 98.69 104 ALA A C 1
ATOM 823 O O . ALA A 1 104 ? 8.117 -7.32 -1.396 1 98.69 104 ALA A O 1
ATOM 824 N N . GLU A 1 105 ? 7.355 -5.828 -0.022 1 98.5 105 GLU A N 1
ATOM 825 C CA . GLU A 1 105 ? 7.699 -4.727 -0.915 1 98.5 105 GLU A CA 1
ATOM 826 C C . GLU A 1 105 ? 9.109 -4.211 -0.638 1 98.5 105 GLU A C 1
ATOM 828 O O . GLU A 1 105 ? 9.414 -3.801 0.483 1 98.5 105 GLU A O 1
ATOM 833 N N . VAL A 1 106 ? 9.938 -4.152 -1.634 1 98.81 106 VAL A N 1
ATOM 834 C CA . VAL A 1 106 ? 11.344 -3.797 -1.484 1 98.81 106 VAL A CA 1
ATOM 835 C C . VAL A 1 106 ? 11.68 -2.613 -2.391 1 98.81 106 VAL A C 1
ATOM 837 O O . VAL A 1 106 ? 11.336 -2.613 -3.574 1 98.81 106 VAL A O 1
ATOM 840 N N . TRP A 1 107 ? 12.289 -1.629 -1.846 1 98.62 107 TRP A N 1
ATOM 841 C CA . TRP A 1 107 ? 12.758 -0.458 -2.582 1 98.62 107 TRP A CA 1
ATOM 842 C C . TRP A 1 107 ? 14.266 -0.526 -2.814 1 98.62 107 TRP A C 1
ATOM 844 O O . TRP A 1 107 ? 15.039 -0.718 -1.872 1 98.62 107 TRP A O 1
ATOM 854 N N . ALA A 1 108 ? 14.68 -0.403 -4.016 1 98.75 108 ALA A N 1
ATOM 855 C CA . ALA A 1 108 ? 16.094 -0.434 -4.375 1 98.75 108 ALA A CA 1
ATOM 856 C C . ALA A 1 108 ? 16.469 0.768 -5.234 1 98.75 108 ALA A C 1
ATOM 858 O O . ALA A 1 108 ? 15.641 1.291 -5.98 1 98.75 108 ALA A O 1
ATOM 859 N N . LYS A 1 109 ? 17.719 1.201 -5.164 1 98.19 109 LYS A N 1
ATOM 860 C CA . LYS A 1 109 ? 18.203 2.35 -5.926 1 98.19 109 LYS A CA 1
ATOM 861 C C . LYS A 1 109 ? 18.266 2.039 -7.418 1 98.19 109 LYS A C 1
ATOM 863 O O . LYS A 1 109 ? 17.969 2.902 -8.25 1 98.19 109 LYS A O 1
ATOM 868 N N . ASP A 1 110 ? 18.703 0.862 -7.688 1 97.69 110 ASP A N 1
ATOM 869 C CA . ASP A 1 110 ? 18.844 0.371 -9.055 1 97.69 110 ASP A CA 1
ATOM 870 C C . ASP A 1 110 ? 18.984 -1.149 -9.078 1 97.69 110 ASP A C 1
ATOM 872 O O . ASP A 1 110 ? 18.766 -1.814 -8.062 1 97.69 110 ASP A O 1
ATOM 876 N N . GLY A 1 111 ? 19.281 -1.627 -10.273 1 97.62 111 GLY A N 1
ATOM 877 C CA . GLY A 1 111 ? 19.375 -3.068 -10.438 1 97.62 111 GLY A CA 1
ATOM 878 C C . GLY A 1 111 ? 20.484 -3.686 -9.609 1 97.62 111 GLY A C 1
ATOM 879 O O . GLY A 1 111 ? 20.328 -4.77 -9.047 1 97.62 111 GLY A O 1
ATOM 880 N N . ASN A 1 112 ? 21.609 -3.039 -9.562 1 98.19 112 ASN A N 1
ATOM 881 C CA . ASN A 1 112 ? 22.719 -3.541 -8.773 1 98.19 112 ASN A CA 1
ATOM 882 C C . ASN A 1 112 ? 22.391 -3.584 -7.285 1 98.19 112 ASN A C 1
ATOM 884 O O . ASN A 1 112 ? 22.688 -4.566 -6.602 1 98.19 112 ASN A O 1
ATOM 888 N N . ASP A 1 113 ? 21.812 -2.529 -6.871 1 98.5 113 ASP A N 1
ATOM 889 C CA . ASP A 1 113 ? 21.406 -2.475 -5.473 1 98.5 113 ASP A CA 1
ATOM 890 C C . ASP A 1 113 ? 20.391 -3.57 -5.156 1 98.5 113 ASP A C 1
ATOM 892 O O . ASP A 1 113 ? 20.484 -4.234 -4.121 1 98.5 113 ASP A O 1
ATOM 896 N N . LEU A 1 114 ? 19.375 -3.762 -6.031 1 98.56 114 LEU A N 1
ATOM 897 C CA . LEU A 1 114 ? 18.391 -4.816 -5.824 1 98.56 114 LEU A CA 1
ATOM 898 C C . LEU A 1 114 ? 19.062 -6.184 -5.773 1 98.56 114 LEU A C 1
ATOM 900 O O . LEU A 1 114 ? 18.75 -7.004 -4.91 1 98.56 114 LEU A O 1
ATOM 904 N N . SER A 1 115 ? 19.922 -6.414 -6.699 1 98.19 115 SER A N 1
ATOM 905 C CA . SER A 1 115 ? 20.656 -7.68 -6.723 1 98.19 115 SER A CA 1
ATOM 906 C C . SER A 1 115 ? 21.391 -7.918 -5.41 1 98.19 115 SER A C 1
ATOM 908 O O . SER A 1 115 ? 21.375 -9.031 -4.871 1 98.19 115 SER A O 1
ATOM 910 N N . ASP A 1 116 ? 22.016 -6.91 -4.895 1 98.56 116 ASP A N 1
ATOM 911 C CA . ASP A 1 116 ? 22.734 -7.004 -3.625 1 98.56 116 ASP A CA 1
ATOM 912 C C . ASP A 1 116 ? 21.781 -7.297 -2.475 1 98.56 116 ASP A C 1
ATOM 914 O O . ASP A 1 116 ? 22.047 -8.156 -1.632 1 98.56 116 ASP A O 1
ATOM 918 N N . ILE A 1 117 ? 20.672 -6.555 -2.434 1 98.56 117 ILE A N 1
ATOM 919 C CA . ILE A 1 117 ? 19.641 -6.742 -1.415 1 98.56 117 ILE A CA 1
ATOM 920 C C . ILE A 1 117 ? 19.172 -8.195 -1.418 1 98.56 117 ILE A C 1
ATOM 922 O O . ILE A 1 117 ? 19.109 -8.836 -0.367 1 98.56 117 ILE A O 1
ATOM 926 N N . ILE A 1 118 ? 18.906 -8.719 -2.621 1 98.19 118 ILE A N 1
ATOM 927 C CA . ILE A 1 118 ? 18.359 -10.062 -2.779 1 98.19 118 ILE A CA 1
ATOM 928 C C . ILE A 1 118 ? 19.406 -11.094 -2.352 1 98.19 118 ILE A C 1
ATOM 930 O O . ILE A 1 118 ? 19.094 -12 -1.576 1 98.19 118 ILE A O 1
ATOM 934 N N . SER A 1 119 ? 20.578 -10.906 -2.809 1 97.81 119 SER A N 1
ATOM 935 C CA . SER A 1 119 ? 21.594 -11.953 -2.656 1 97.81 119 SER A CA 1
ATOM 936 C C . SER A 1 119 ? 22.328 -11.82 -1.326 1 97.81 119 SER A C 1
ATOM 938 O O . SER A 1 119 ? 22.5 -12.805 -0.608 1 97.81 119 SER A O 1
ATOM 940 N N . ASN A 1 120 ? 22.625 -10.586 -0.885 1 98.06 120 ASN A N 1
ATOM 941 C CA . ASN A 1 120 ? 23.578 -10.422 0.213 1 98.06 120 ASN A CA 1
ATOM 942 C C . ASN A 1 120 ? 22.891 -9.914 1.477 1 98.06 120 ASN A C 1
ATOM 944 O O . ASN A 1 120 ? 23.516 -9.828 2.535 1 98.06 120 ASN A O 1
ATOM 948 N N . LYS A 1 121 ? 21.672 -9.562 1.438 1 98.38 121 LYS A N 1
ATOM 949 C CA . LYS A 1 121 ? 20.938 -9.148 2.631 1 98.38 121 LYS A CA 1
ATOM 950 C C . LYS A 1 121 ? 19.797 -10.109 2.947 1 98.38 121 LYS A C 1
ATOM 952 O O . LYS A 1 121 ? 19.938 -10.984 3.801 1 98.38 121 LYS A O 1
ATOM 957 N N . ILE A 1 122 ? 18.844 -10.172 2.021 1 98.69 122 ILE A N 1
ATOM 958 C CA . ILE A 1 122 ? 17.703 -11.047 2.277 1 98.69 122 ILE A CA 1
ATOM 959 C C . ILE A 1 122 ? 18.141 -12.508 2.141 1 98.69 122 ILE A C 1
ATOM 961 O O . ILE A 1 122 ? 17.781 -13.344 2.973 1 98.69 122 ILE A O 1
ATOM 965 N N . GLY A 1 123 ? 18.875 -12.789 1.075 1 98.19 123 GLY A N 1
ATOM 966 C CA . GLY A 1 123 ? 19.328 -14.148 0.802 1 98.19 123 GLY A CA 1
ATOM 967 C C . GLY A 1 123 ? 20.219 -14.703 1.889 1 98.19 123 GLY A C 1
ATOM 968 O O . GLY A 1 123 ? 20.391 -15.922 1.993 1 98.19 123 GLY A O 1
ATOM 969 N N . LYS A 1 124 ? 20.75 -13.875 2.746 1 98 124 LYS A N 1
ATOM 970 C CA . LYS A 1 124 ? 21.703 -14.32 3.768 1 98 124 LYS A CA 1
ATOM 971 C C . LYS A 1 124 ? 21 -14.523 5.109 1 98 124 LYS A C 1
ATOM 973 O O . LYS A 1 124 ? 21.609 -15.008 6.062 1 98 124 LYS A O 1
ATOM 978 N N . ILE A 1 125 ? 19.812 -14.117 5.207 1 98.44 125 ILE A N 1
ATOM 979 C CA . ILE A 1 125 ? 19.062 -14.359 6.441 1 98.44 125 ILE A CA 1
ATOM 980 C C . ILE A 1 125 ? 18.938 -15.859 6.684 1 98.44 125 ILE A C 1
ATOM 982 O O . ILE A 1 125 ? 18.562 -16.609 5.785 1 98.44 125 ILE A O 1
ATOM 986 N N . ASP A 1 126 ? 19.219 -16.328 7.891 1 98.44 126 ASP A N 1
ATOM 987 C CA . ASP A 1 126 ? 19.078 -17.734 8.242 1 98.44 126 ASP A CA 1
ATOM 988 C C . ASP A 1 126 ? 17.625 -18.203 8.055 1 98.44 126 ASP A C 1
ATOM 990 O O . ASP A 1 126 ? 16.703 -17.594 8.586 1 98.44 126 ASP A O 1
ATOM 994 N N . GLY A 1 127 ? 17.484 -19.25 7.262 1 98.56 127 GLY A N 1
ATOM 995 C CA . GLY A 1 127 ? 16.156 -19.812 7.066 1 98.56 127 GLY A CA 1
ATOM 996 C C . GLY A 1 127 ? 15.57 -19.484 5.707 1 98.56 127 GLY A C 1
ATOM 997 O O . GLY A 1 127 ? 14.578 -20.094 5.297 1 98.56 127 GLY A O 1
ATOM 998 N N . VAL A 1 128 ? 16.172 -18.531 4.992 1 98.75 128 VAL A N 1
ATOM 999 C CA . VAL A 1 128 ? 15.688 -18.203 3.652 1 98.75 128 VAL A CA 1
ATOM 1000 C C . VAL A 1 128 ? 16.125 -19.297 2.668 1 98.75 128 VAL A C 1
ATOM 1002 O O . VAL A 1 128 ? 17.297 -19.688 2.652 1 98.75 128 VAL A O 1
ATOM 1005 N N . VAL A 1 129 ? 15.195 -19.719 1.913 1 98.31 129 VAL A N 1
ATOM 1006 C CA . VAL A 1 129 ? 15.461 -20.781 0.946 1 98.31 129 VAL A CA 1
ATOM 1007 C C . VAL A 1 129 ? 15.469 -20.203 -0.467 1 98.31 129 VAL A C 1
ATOM 1009 O O . VAL A 1 129 ? 16.281 -20.594 -1.302 1 98.31 129 VAL A O 1
ATOM 1012 N N . LYS A 1 130 ? 14.594 -19.281 -0.721 1 97.88 130 LYS A N 1
ATOM 1013 C CA . LYS A 1 130 ? 14.453 -18.703 -2.055 1 97.88 130 LYS A CA 1
ATOM 1014 C C . LYS A 1 130 ? 13.945 -17.266 -1.982 1 97.88 130 LYS A C 1
ATOM 1016 O O . LYS A 1 130 ? 13.133 -16.922 -1.117 1 97.88 130 LYS A O 1
ATOM 1021 N N . VAL A 1 131 ? 14.492 -16.438 -2.818 1 98.19 131 VAL A N 1
ATOM 1022 C CA . VAL A 1 131 ? 14.047 -15.055 -2.961 1 98.19 131 VAL A CA 1
ATOM 1023 C C . VAL A 1 131 ? 13.633 -14.789 -4.41 1 98.19 131 VAL A C 1
ATOM 1025 O O . VAL A 1 131 ? 14.43 -14.984 -5.332 1 98.19 131 VAL A O 1
ATOM 1028 N N . CYS A 1 132 ? 12.414 -14.336 -4.621 1 97.5 132 CYS A N 1
ATOM 1029 C CA . CYS A 1 132 ? 11.852 -14.18 -5.957 1 97.5 132 CYS A CA 1
ATOM 1030 C C . CYS A 1 132 ? 11.305 -12.766 -6.148 1 97.5 132 CYS A C 1
ATOM 1032 O O . CYS A 1 132 ? 10.109 -12.523 -5.949 1 97.5 132 CYS A O 1
ATOM 1034 N N . PRO A 1 133 ? 12.094 -11.867 -6.633 1 97.25 133 PRO A N 1
ATOM 1035 C CA . PRO A 1 133 ? 11.617 -10.492 -6.828 1 97.25 133 PRO A CA 1
ATOM 1036 C C . PRO A 1 133 ? 10.75 -10.344 -8.078 1 97.25 133 PRO A C 1
ATOM 1038 O O . PRO A 1 133 ? 11.062 -10.922 -9.117 1 97.25 133 PRO A O 1
ATOM 1041 N N . ALA A 1 134 ? 9.68 -9.68 -7.984 1 97.31 134 ALA A N 1
ATOM 1042 C CA . ALA A 1 134 ? 8.891 -9.18 -9.102 1 97.31 134 ALA A CA 1
ATOM 1043 C C . ALA A 1 134 ? 8.938 -7.656 -9.172 1 97.31 134 ALA A C 1
ATOM 1045 O O . ALA A 1 134 ? 8.281 -6.977 -8.375 1 97.31 134 ALA A O 1
ATOM 1046 N N . ILE A 1 135 ? 9.695 -7.16 -10.148 1 98.19 135 ILE A N 1
ATOM 1047 C CA . ILE A 1 135 ? 9.844 -5.715 -10.25 1 98.19 135 ILE A CA 1
ATOM 1048 C C . ILE A 1 135 ? 8.531 -5.094 -10.727 1 98.19 135 ILE A C 1
ATOM 1050 O O . ILE A 1 135 ? 7.902 -5.602 -11.664 1 98.19 135 ILE A O 1
ATOM 1054 N N . ILE A 1 136 ? 8.086 -4.082 -10.07 1 98.12 136 ILE A N 1
ATOM 1055 C CA . ILE A 1 136 ? 6.926 -3.322 -10.531 1 98.12 136 ILE A CA 1
ATOM 1056 C C . ILE A 1 136 ? 7.328 -2.418 -11.695 1 98.12 136 ILE A C 1
ATOM 1058 O O . ILE A 1 136 ? 8.086 -1.46 -11.508 1 98.12 136 ILE A O 1
ATOM 1062 N N . LEU A 1 137 ? 6.867 -2.76 -12.805 1 97.06 137 LEU A N 1
ATOM 1063 C CA . LEU A 1 137 ? 7.188 -1.981 -14 1 97.06 137 LEU A CA 1
ATOM 1064 C C . LEU A 1 137 ? 6.32 -0.729 -14.078 1 97.06 137 LEU A C 1
ATOM 1066 O O . LEU A 1 137 ? 6.789 0.327 -14.508 1 97.06 137 LEU A O 1
ATOM 1070 N N . GLU A 1 138 ? 5.141 -0.856 -13.711 1 96.31 138 GLU A N 1
ATOM 1071 C CA . GLU A 1 138 ? 4.18 0.243 -13.734 1 96.31 138 GLU A CA 1
ATOM 1072 C C . GLU A 1 138 ? 3.086 0.04 -12.695 1 96.31 138 GLU A C 1
ATOM 1074 O O . GLU A 1 138 ? 2.588 -1.074 -12.516 1 96.31 138 GLU A O 1
ATOM 1079 N N . ARG A 1 139 ? 2.854 1.047 -11.961 1 96.06 139 ARG A N 1
ATOM 1080 C CA . ARG A 1 139 ? 1.679 1.071 -11.094 1 96.06 139 ARG A CA 1
ATOM 1081 C C . ARG A 1 139 ? 0.491 1.717 -11.805 1 96.06 139 ARG A C 1
ATOM 1083 O O . ARG A 1 139 ? 0.544 2.893 -12.164 1 96.06 139 ARG A O 1
ATOM 1090 N N . LEU A 1 140 ? -0.591 1.042 -11.953 1 97 140 LEU A N 1
ATOM 1091 C CA . LEU A 1 140 ? -1.695 1.516 -12.781 1 97 140 LEU A CA 1
ATOM 1092 C C . LEU A 1 140 ? -2.857 1.99 -11.914 1 97 140 LEU A C 1
ATOM 1094 O O . LEU A 1 140 ? -3.752 2.691 -12.398 1 97 140 LEU A O 1
ATOM 1098 N N . LYS A 1 141 ? -2.906 1.444 -10.758 1 93.19 141 LYS A N 1
ATOM 1099 C CA . LYS A 1 141 ? -3.947 1.839 -9.812 1 93.19 141 LYS A CA 1
ATOM 1100 C C . LYS A 1 141 ? -3.418 1.834 -8.383 1 93.19 141 LYS A C 1
ATOM 1102 O O . LYS A 1 141 ? -2.668 0.937 -7.996 1 93.19 141 LYS A O 1
ATOM 1107 N N . MET B 1 1 ? 18.078 17.891 -4.977 1 71 1 MET B N 1
ATOM 1108 C CA . MET B 1 1 ? 18.312 16.766 -4.074 1 71 1 MET B CA 1
ATOM 1109 C C . MET B 1 1 ? 17.656 17 -2.719 1 71 1 MET B C 1
ATOM 1111 O O . MET B 1 1 ? 17.656 18.141 -2.225 1 71 1 MET B O 1
ATOM 1115 N N . LEU B 1 2 ? 16.922 15.93 -2.205 1 89.19 2 LEU B N 1
ATOM 1116 C CA . LEU B 1 2 ? 16.266 16.078 -0.91 1 89.19 2 LEU B CA 1
ATOM 1117 C C . LEU B 1 2 ? 17.297 16.203 0.207 1 89.19 2 LEU B C 1
ATOM 1119 O O . LEU B 1 2 ? 18.25 15.422 0.257 1 89.19 2 LEU B O 1
ATOM 1123 N N . ASP B 1 3 ? 17.188 17.219 0.956 1 93.81 3 ASP B N 1
ATOM 1124 C CA . ASP B 1 3 ? 18.109 17.312 2.08 1 93.81 3 ASP B CA 1
ATOM 1125 C C . ASP B 1 3 ? 17.5 16.703 3.346 1 93.81 3 ASP B C 1
ATOM 1127 O O . ASP B 1 3 ? 16.453 16.062 3.289 1 93.81 3 ASP B O 1
ATOM 1131 N N . GLU B 1 4 ? 18.234 16.906 4.422 1 95.44 4 GLU B N 1
ATOM 1132 C CA . GLU B 1 4 ? 17.859 16.234 5.668 1 95.44 4 GLU B CA 1
ATOM 1133 C C . GLU B 1 4 ? 16.547 16.781 6.207 1 95.44 4 GLU B C 1
ATOM 1135 O O . GLU B 1 4 ? 15.773 16.031 6.82 1 95.44 4 GLU B O 1
ATOM 1140 N N . ARG B 1 5 ? 16.297 18.031 6.074 1 97.06 5 ARG B N 1
ATOM 1141 C CA . ARG B 1 5 ? 15.047 18.625 6.551 1 97.06 5 ARG B CA 1
ATOM 1142 C C . ARG B 1 5 ? 13.844 18.047 5.797 1 97.06 5 ARG B C 1
ATOM 1144 O O . ARG B 1 5 ? 12.812 17.766 6.395 1 97.06 5 ARG B O 1
ATOM 1151 N N . ASP B 1 6 ? 14.078 17.953 4.449 1 97.62 6 ASP B N 1
ATOM 1152 C CA . ASP B 1 6 ? 13.031 17.344 3.637 1 97.62 6 ASP B CA 1
ATOM 1153 C C . ASP B 1 6 ? 12.703 15.938 4.129 1 97.62 6 ASP B C 1
ATOM 1155 O O . ASP B 1 6 ? 11.531 15.555 4.199 1 97.62 6 ASP B O 1
ATOM 1159 N N . LYS B 1 7 ? 13.734 15.188 4.449 1 96.44 7 LYS B N 1
ATOM 1160 C CA . LYS B 1 7 ? 13.555 13.812 4.922 1 96.44 7 LYS B CA 1
ATOM 1161 C C . LYS B 1 7 ? 12.758 13.781 6.223 1 96.44 7 LYS B C 1
ATOM 1163 O O . LYS B 1 7 ? 11.891 12.922 6.406 1 96.44 7 LYS B O 1
ATOM 1168 N N . ILE B 1 8 ? 13.008 14.641 7.062 1 97.88 8 ILE B N 1
ATOM 1169 C CA . ILE B 1 8 ? 12.312 14.727 8.344 1 97.88 8 ILE B CA 1
ATOM 1170 C C . ILE B 1 8 ? 10.844 15.078 8.109 1 97.88 8 ILE B C 1
ATOM 1172 O O . ILE B 1 8 ? 9.953 14.5 8.727 1 97.88 8 ILE B O 1
ATOM 1176 N N . ILE B 1 9 ? 10.633 16.016 7.242 1 98.56 9 ILE B N 1
ATOM 1177 C CA . ILE B 1 9 ? 9.273 16.406 6.891 1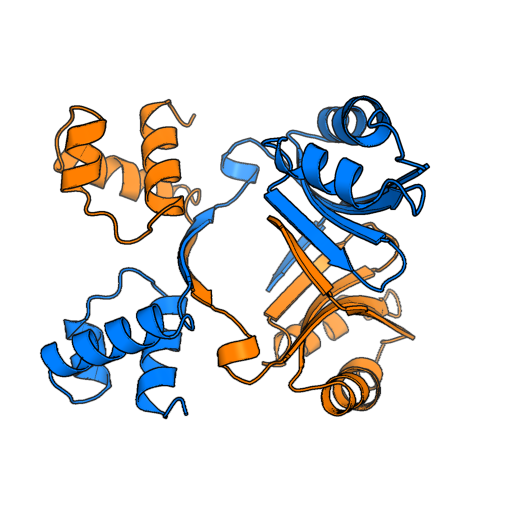 98.56 9 ILE B CA 1
ATOM 1178 C C . ILE B 1 9 ? 8.508 15.195 6.371 1 98.56 9 ILE B C 1
ATOM 1180 O O . ILE B 1 9 ? 7.398 14.914 6.828 1 98.56 9 ILE B O 1
ATOM 1184 N N . ILE B 1 10 ? 9.109 14.508 5.461 1 98.31 10 ILE B N 1
ATOM 1185 C CA . ILE B 1 10 ? 8.484 13.328 4.855 1 98.31 10 ILE B CA 1
ATOM 1186 C C . ILE B 1 10 ? 8.211 12.281 5.93 1 98.31 10 ILE B C 1
ATOM 1188 O O . ILE B 1 10 ? 7.125 11.695 5.965 1 98.31 10 ILE B O 1
ATOM 1192 N N . GLU B 1 11 ? 9.172 12.078 6.746 1 97.44 11 GLU B N 1
ATOM 1193 C CA . GLU B 1 11 ? 9.023 11.109 7.824 1 97.44 11 GLU B CA 1
ATOM 1194 C C . GLU B 1 11 ? 7.859 11.477 8.742 1 97.44 11 GLU B C 1
ATOM 1196 O O . GLU B 1 11 ? 7.043 10.617 9.086 1 97.44 11 GLU B O 1
ATOM 1201 N N . MET B 1 12 ? 7.754 12.672 9.117 1 98.56 12 MET B N 1
ATOM 1202 C CA . MET B 1 12 ? 6.707 13.125 10.031 1 98.56 12 MET B CA 1
ATOM 1203 C C . MET B 1 12 ? 5.332 13.023 9.375 1 98.56 12 MET B C 1
ATOM 1205 O O . MET B 1 12 ? 4.371 12.578 10 1 98.56 12 MET B O 1
ATOM 1209 N N . LEU B 1 13 ? 5.266 13.391 8.133 1 98.69 13 LEU B N 1
ATOM 1210 C CA . LEU B 1 13 ? 3.988 13.328 7.43 1 98.69 13 LEU B CA 1
ATOM 1211 C C . LEU B 1 13 ? 3.596 11.883 7.145 1 98.69 13 LEU B C 1
ATOM 1213 O O . LEU B 1 13 ? 2.408 11.555 7.102 1 98.69 13 LEU B O 1
ATOM 1217 N N . THR B 1 14 ? 4.594 11.008 6.918 1 98.12 14 THR B N 1
ATOM 1218 C CA . THR B 1 14 ? 4.324 9.586 6.75 1 98.12 14 THR B CA 1
ATOM 1219 C C . THR B 1 14 ? 3.73 8.992 8.023 1 98.12 14 THR B C 1
ATOM 1221 O O . THR B 1 14 ? 2.814 8.172 7.965 1 98.12 14 THR B O 1
ATOM 1224 N N . LYS B 1 15 ? 4.238 9.438 9.117 1 97.75 15 LYS B N 1
ATOM 1225 C CA . LYS B 1 15 ? 3.742 8.969 10.406 1 97.75 15 LYS B CA 1
ATOM 1226 C C . LYS B 1 15 ? 2.348 9.523 10.695 1 97.75 15 LYS B C 1
ATOM 1228 O O . LYS B 1 15 ? 1.497 8.812 11.242 1 97.75 15 LYS B O 1
ATOM 1233 N N . ASP B 1 16 ? 2.201 10.734 10.32 1 98.62 16 ASP B N 1
ATOM 1234 C CA . ASP B 1 16 ? 0.902 11.391 10.453 1 98.62 16 ASP B CA 1
ATOM 1235 C C . ASP B 1 16 ? 0.762 12.539 9.461 1 98.62 16 ASP B C 1
ATOM 1237 O O . ASP B 1 16 ? 1.234 13.648 9.711 1 98.62 16 ASP B O 1
ATOM 1241 N N . ALA B 1 17 ? -0.033 12.281 8.453 1 98.69 17 ALA B N 1
ATOM 1242 C CA . ALA B 1 17 ? -0.201 13.242 7.363 1 98.69 17 ALA B CA 1
ATOM 1243 C C . ALA B 1 17 ? -0.889 14.508 7.852 1 98.69 17 ALA B C 1
ATOM 1245 O O . ALA B 1 17 ? -0.892 15.531 7.16 1 98.69 17 ALA B O 1
ATOM 1246 N N . ARG B 1 18 ? -1.478 14.5 9 1 97.94 18 ARG B N 1
ATOM 1247 C CA . ARG B 1 18 ? -2.209 15.656 9.516 1 97.94 18 ARG B CA 1
ATOM 1248 C C . ARG B 1 18 ? -1.346 16.469 10.477 1 97.94 18 ARG B C 1
ATOM 1250 O O . ARG B 1 18 ? -1.801 17.469 11.031 1 97.94 18 ARG B O 1
ATOM 1257 N N . THR B 1 19 ? -0.123 16.031 10.711 1 98.19 19 THR B N 1
ATOM 1258 C CA . THR B 1 19 ? 0.76 16.797 11.578 1 98.19 19 THR B CA 1
ATOM 1259 C C . THR B 1 19 ? 0.773 18.281 11.172 1 98.19 19 THR B C 1
ATOM 1261 O O . THR B 1 19 ? 1.021 18.594 10.008 1 98.19 19 THR B O 1
ATOM 1264 N N . PRO B 1 20 ? 0.508 19.109 12.102 1 97.94 20 PRO B N 1
ATOM 1265 C CA . PRO B 1 20 ? 0.57 20.547 11.781 1 97.94 20 PRO B CA 1
ATOM 1266 C C . PRO B 1 20 ? 1.967 21 11.359 1 97.94 20 PRO B C 1
ATOM 1268 O O . PRO B 1 20 ? 2.965 20.531 11.922 1 97.94 20 PRO B O 1
ATOM 1271 N N . PHE B 1 21 ? 1.971 21.906 10.406 1 98.19 21 PHE B N 1
ATOM 1272 C CA . PHE B 1 21 ? 3.26 22.391 9.938 1 98.19 21 PHE B CA 1
ATOM 1273 C C . PHE B 1 21 ? 3.988 23.141 11.055 1 98.19 21 PHE B C 1
ATOM 1275 O O . PHE B 1 21 ? 5.219 23.172 11.086 1 98.19 21 PHE B O 1
ATOM 1282 N N . THR B 1 22 ? 3.266 23.672 12.016 1 98.25 22 THR B N 1
ATOM 1283 C CA . THR B 1 22 ? 3.875 24.328 13.164 1 98.25 22 THR B CA 1
ATOM 1284 C C . THR B 1 22 ? 4.676 23.344 14 1 98.25 22 THR B C 1
ATOM 1286 O O . THR B 1 22 ? 5.742 23.672 14.516 1 98.25 22 THR B O 1
ATOM 1289 N N . GLU B 1 23 ? 4.164 22.172 14.172 1 98.5 23 GLU B N 1
ATOM 1290 C CA . GLU B 1 23 ? 4.875 21.125 14.906 1 98.5 23 GLU B CA 1
ATOM 1291 C C . GLU B 1 23 ? 6.125 20.672 14.156 1 98.5 23 GLU B C 1
ATOM 1293 O O . GLU B 1 23 ? 7.176 20.469 14.766 1 98.5 23 GLU B O 1
ATOM 1298 N N . ILE B 1 24 ? 6.02 20.531 12.891 1 98.62 24 ILE B N 1
ATOM 1299 C CA . ILE B 1 24 ? 7.168 20.172 12.07 1 98.62 24 ILE B CA 1
ATOM 1300 C C . ILE B 1 24 ? 8.242 21.25 12.18 1 98.62 24 ILE B C 1
ATOM 1302 O O . ILE B 1 24 ? 9.43 20.938 12.305 1 98.62 24 ILE B O 1
ATOM 1306 N N . ALA B 1 25 ? 7.797 22.484 12.148 1 98.62 25 ALA B N 1
ATOM 1307 C CA . ALA B 1 25 ? 8.703 23.625 12.273 1 98.62 25 ALA B CA 1
ATOM 1308 C C . ALA B 1 25 ? 9.484 23.562 13.586 1 98.62 25 ALA B C 1
ATOM 1310 O O . ALA B 1 25 ? 10.695 23.812 13.602 1 98.62 25 ALA B O 1
ATOM 1311 N N . LYS B 1 26 ? 8.805 23.25 14.656 1 98.56 26 LYS B N 1
ATOM 1312 C CA . LYS B 1 26 ? 9.43 23.141 15.977 1 98.56 26 LYS B CA 1
ATOM 1313 C C . LYS B 1 26 ? 10.516 22.062 15.977 1 98.56 26 LYS B C 1
ATOM 1315 O O . LYS B 1 26 ? 11.617 22.281 16.484 1 98.56 26 LYS B O 1
ATOM 1320 N N . VAL B 1 27 ? 10.242 21 15.438 1 98.31 27 VAL B N 1
ATOM 1321 C CA . VAL B 1 27 ? 11.18 19.875 15.406 1 98.31 27 VAL B CA 1
ATOM 1322 C C . VAL B 1 27 ? 12.406 20.25 14.586 1 98.31 27 VAL B C 1
ATOM 1324 O O . VAL B 1 27 ? 13.531 19.906 14.953 1 98.31 27 VAL B O 1
ATOM 1327 N N . LEU B 1 28 ? 12.219 20.953 13.523 1 98.12 28 LEU B N 1
ATOM 1328 C CA . LEU B 1 28 ? 13.289 21.266 12.586 1 98.12 28 LEU B CA 1
ATOM 1329 C C . LEU B 1 28 ? 14.023 22.531 13.008 1 98.12 28 LEU B C 1
ATOM 1331 O O . LEU B 1 28 ? 15.125 22.812 12.516 1 98.12 28 LEU B O 1
ATOM 1335 N N . GLY B 1 29 ? 13.367 23.328 13.844 1 98.06 29 GLY B N 1
ATOM 1336 C CA . GLY B 1 29 ? 13.961 24.594 14.242 1 98.06 29 GLY B CA 1
ATOM 1337 C C . GLY B 1 29 ? 13.898 25.641 13.148 1 98.06 29 GLY B C 1
ATOM 1338 O O . GLY B 1 29 ? 14.859 26.391 12.945 1 98.06 29 GLY B O 1
ATOM 1339 N N . ILE B 1 30 ? 12.898 25.641 12.375 1 98.06 30 ILE B N 1
ATOM 1340 C CA . ILE B 1 30 ? 12.68 26.641 11.336 1 98.06 30 ILE B CA 1
ATOM 1341 C C . ILE B 1 30 ? 11.258 27.188 11.43 1 98.06 30 ILE B C 1
ATOM 1343 O O . ILE B 1 30 ? 10.492 26.781 12.305 1 98.06 30 ILE B O 1
ATOM 1347 N N . SER B 1 31 ? 10.945 28.125 10.555 1 98 31 SER B N 1
ATOM 1348 C CA . SER B 1 31 ? 9.625 28.75 10.602 1 98 31 SER B CA 1
ATOM 1349 C C . SER B 1 31 ? 8.578 27.875 9.93 1 98 31 SER B C 1
ATOM 1351 O O . SER B 1 31 ? 8.906 27.047 9.078 1 98 31 SER B O 1
ATOM 1353 N N . GLU B 1 32 ? 7.41 28.125 10.344 1 98.19 32 GLU B N 1
ATOM 1354 C CA . GLU B 1 32 ? 6.293 27.438 9.68 1 98.19 32 GLU B CA 1
ATOM 1355 C C . GLU B 1 32 ? 6.25 27.781 8.195 1 98.19 32 GLU B C 1
ATOM 1357 O O . GLU B 1 32 ? 5.945 26.922 7.367 1 98.19 32 GLU B O 1
ATOM 1362 N N . THR B 1 33 ? 6.504 29.016 7.855 1 98.5 33 THR B N 1
ATOM 1363 C CA . THR B 1 33 ? 6.52 29.453 6.465 1 98.5 33 THR B CA 1
ATOM 1364 C C . THR B 1 33 ? 7.551 28.672 5.66 1 98.5 33 THR B C 1
ATOM 1366 O O . THR B 1 33 ? 7.289 28.281 4.52 1 98.5 33 THR B O 1
ATOM 1369 N N . ALA B 1 34 ? 8.68 28.438 6.238 1 98.19 34 ALA B N 1
ATOM 1370 C CA . ALA B 1 34 ? 9.727 27.656 5.582 1 98.19 34 ALA B CA 1
ATOM 1371 C C . ALA B 1 34 ? 9.281 26.219 5.359 1 98.19 34 ALA B C 1
ATOM 1373 O O . ALA B 1 34 ? 9.547 25.641 4.305 1 98.19 34 ALA B O 1
ATOM 1374 N N . VAL B 1 35 ? 8.625 25.641 6.371 1 98.56 35 VAL B N 1
ATOM 1375 C CA . VAL B 1 35 ? 8.117 24.281 6.246 1 98.56 35 VAL B CA 1
ATOM 1376 C C . VAL B 1 35 ? 7.094 24.219 5.113 1 98.56 35 VAL B C 1
ATOM 1378 O O . VAL B 1 35 ? 7.137 23.297 4.285 1 98.56 35 VAL B O 1
ATOM 1381 N N . ARG B 1 36 ? 6.238 25.156 5.09 1 98.31 36 ARG B N 1
ATOM 1382 C CA . ARG B 1 36 ? 5.203 25.203 4.059 1 98.31 36 ARG B CA 1
ATOM 1383 C C . ARG B 1 36 ? 5.82 25.266 2.666 1 98.31 36 ARG B C 1
ATOM 1385 O O . ARG B 1 36 ? 5.328 24.609 1.737 1 98.31 36 ARG B O 1
ATOM 1392 N N . LYS B 1 37 ? 6.777 26.062 2.543 1 98.31 37 LYS B N 1
ATOM 1393 C CA . LYS B 1 37 ? 7.465 26.172 1.26 1 98.31 37 LYS B CA 1
ATOM 1394 C C . LYS B 1 37 ? 8.102 24.844 0.856 1 98.31 37 LYS B C 1
ATOM 1396 O O . LYS B 1 37 ? 8.039 24.453 -0.308 1 98.31 37 LYS B O 1
ATOM 1401 N N . ARG B 1 38 ? 8.711 24.219 1.81 1 98.38 38 ARG B N 1
ATOM 1402 C CA . ARG B 1 38 ? 9.359 22.953 1.535 1 98.38 38 ARG B CA 1
ATOM 1403 C C . ARG B 1 38 ? 8.336 21.875 1.16 1 98.38 38 ARG B C 1
ATOM 1405 O O . ARG B 1 38 ? 8.547 21.109 0.214 1 98.38 38 ARG B O 1
ATOM 1412 N N . VAL B 1 39 ? 7.277 21.812 1.881 1 98.5 39 VAL B N 1
ATOM 1413 C CA . VAL B 1 39 ? 6.223 20.844 1.593 1 98.5 39 VAL B CA 1
ATOM 1414 C C . VAL B 1 39 ? 5.668 21.078 0.191 1 98.5 39 VAL B C 1
ATOM 1416 O O . VAL B 1 39 ? 5.496 20.141 -0.587 1 98.5 39 VAL B O 1
ATOM 1419 N N . ARG B 1 40 ? 5.406 22.344 -0.09 1 98.12 40 ARG B N 1
ATOM 1420 C CA . ARG B 1 40 ? 4.926 22.703 -1.421 1 98.12 40 ARG B CA 1
ATOM 1421 C C . ARG B 1 40 ? 5.91 22.25 -2.496 1 98.12 40 ARG B C 1
ATOM 1423 O O . ARG B 1 40 ? 5.504 21.75 -3.545 1 98.12 40 ARG B O 1
ATOM 1430 N N . ALA B 1 41 ? 7.129 22.484 -2.26 1 98.12 41 ALA B N 1
ATOM 1431 C CA . ALA B 1 41 ? 8.164 22.078 -3.207 1 98.12 41 ALA B CA 1
ATOM 1432 C C . ALA B 1 41 ? 8.164 20.562 -3.4 1 98.12 41 ALA B C 1
ATOM 1434 O O . ALA B 1 41 ? 8.336 20.062 -4.52 1 98.12 41 ALA B O 1
ATOM 1435 N N . LEU B 1 42 ? 8.023 19.844 -2.305 1 98.5 42 LEU B N 1
ATOM 1436 C CA . LEU B 1 42 ? 7.977 18.375 -2.361 1 98.5 42 LEU B CA 1
ATOM 1437 C C . LEU B 1 42 ? 6.77 17.906 -3.164 1 98.5 42 LEU B C 1
ATOM 1439 O O . LEU B 1 42 ? 6.867 16.938 -3.924 1 98.5 42 LEU B O 1
ATOM 1443 N N . GLU B 1 43 ? 5.68 18.578 -2.998 1 98.38 43 GLU B N 1
ATOM 1444 C CA . GLU B 1 43 ? 4.465 18.25 -3.744 1 98.38 43 GLU B CA 1
ATOM 1445 C C . GLU B 1 43 ? 4.637 18.562 -5.23 1 98.38 43 GLU B C 1
ATOM 1447 O O . GLU B 1 43 ? 4.324 17.734 -6.082 1 98.38 43 GLU B O 1
ATOM 1452 N N . GLU B 1 44 ? 5.148 19.734 -5.523 1 98.06 44 GLU B N 1
ATOM 1453 C CA . GLU B 1 44 ? 5.312 20.172 -6.906 1 98.06 44 GLU B CA 1
ATOM 1454 C C . GLU B 1 44 ? 6.324 19.297 -7.648 1 98.06 44 GLU B C 1
ATOM 1456 O O . GLU B 1 44 ? 6.176 19.062 -8.852 1 98.06 44 GLU B O 1
ATOM 1461 N N . ALA B 1 45 ? 7.289 18.859 -6.863 1 97.44 45 ALA B N 1
ATOM 1462 C CA . ALA B 1 45 ? 8.312 18 -7.453 1 97.44 45 ALA B CA 1
ATOM 1463 C C . ALA B 1 45 ? 7.805 16.578 -7.625 1 97.44 45 ALA B C 1
ATOM 1465 O O . ALA B 1 45 ? 8.484 15.734 -8.227 1 97.44 45 ALA B O 1
ATOM 1466 N N . GLY B 1 46 ? 6.676 16.234 -7.043 1 97.62 46 GLY B N 1
ATOM 1467 C CA . GLY B 1 46 ? 6.074 14.922 -7.18 1 97.62 46 GLY B CA 1
ATOM 1468 C C . GLY B 1 46 ? 6.582 13.922 -6.156 1 97.62 46 GLY B C 1
ATOM 1469 O O . GLY B 1 46 ? 6.348 12.719 -6.285 1 97.62 46 GLY B O 1
ATOM 1470 N N . VAL B 1 47 ? 7.348 14.383 -5.199 1 98.25 47 VAL B N 1
ATOM 1471 C CA . VAL B 1 47 ? 7.828 13.508 -4.133 1 98.25 47 VAL B CA 1
ATOM 1472 C C . VAL B 1 47 ? 6.652 13.031 -3.289 1 98.25 47 VAL B C 1
ATOM 1474 O O . VAL B 1 47 ? 6.488 11.828 -3.064 1 98.25 47 VAL B O 1
ATOM 1477 N N . ILE B 1 48 ? 5.898 13.961 -2.779 1 98.56 48 ILE B N 1
ATOM 1478 C CA . ILE B 1 48 ? 4.645 13.641 -2.107 1 98.56 48 ILE B CA 1
ATOM 1479 C C . ILE B 1 48 ? 3.506 13.602 -3.123 1 98.56 48 ILE B C 1
ATOM 1481 O O . ILE B 1 48 ? 3.16 14.625 -3.715 1 98.56 48 ILE B O 1
ATOM 1485 N N . LYS B 1 49 ? 2.932 12.531 -3.281 1 98 49 LYS B N 1
ATOM 1486 C CA . LYS B 1 49 ? 1.938 12.352 -4.332 1 98 49 LYS B CA 1
ATOM 1487 C C . LYS B 1 49 ? 0.523 12.547 -3.795 1 98 49 LYS B C 1
ATOM 1489 O O . LYS B 1 49 ? -0.373 12.969 -4.527 1 98 49 LYS B O 1
ATOM 1494 N N . GLN B 1 50 ? 0.38 12.18 -2.512 1 98.38 50 GLN B N 1
ATOM 1495 C CA . GLN B 1 50 ? -0.975 12.203 -1.97 1 98.38 50 GLN B CA 1
ATOM 1496 C C . GLN B 1 50 ? -0.958 12.148 -0.445 1 98.38 50 GLN B C 1
ATOM 1498 O O . GLN B 1 50 ? -0.097 11.492 0.146 1 98.38 50 GLN B O 1
ATOM 1503 N N . TYR B 1 51 ? -1.827 12.828 0.121 1 98.75 51 TYR B N 1
ATOM 1504 C CA . TYR B 1 51 ? -2.195 12.625 1.518 1 98.75 51 TYR B CA 1
ATOM 1505 C C . TYR B 1 51 ? -3.396 11.695 1.637 1 98.75 51 TYR B C 1
ATOM 1507 O O . TYR B 1 51 ? -4.434 11.93 1.009 1 98.75 51 TYR B O 1
ATOM 1515 N N . THR B 1 52 ? -3.232 10.664 2.432 1 98.75 52 THR B N 1
ATOM 1516 C CA . THR B 1 52 ? -4.285 9.656 2.436 1 98.75 52 THR B CA 1
ATOM 1517 C C . THR B 1 52 ? -4.395 8.992 3.807 1 98.75 52 THR B C 1
ATOM 1519 O O . THR B 1 52 ? -3.785 9.453 4.773 1 98.75 52 THR B O 1
ATOM 1522 N N . ILE B 1 53 ? -5.27 8 3.904 1 98.69 53 ILE B N 1
ATOM 1523 C CA . ILE B 1 53 ? -5.43 7.254 5.148 1 98.69 53 ILE B CA 1
ATOM 1524 C C . ILE B 1 53 ? -5.254 5.762 4.883 1 98.69 53 ILE B C 1
ATOM 1526 O O . ILE B 1 53 ? -5.473 5.297 3.76 1 98.69 53 ILE B O 1
ATOM 1530 N N . VAL B 1 54 ? -4.773 5.094 5.82 1 97.88 54 VAL B N 1
ATOM 1531 C CA . VAL B 1 54 ? -4.762 3.633 5.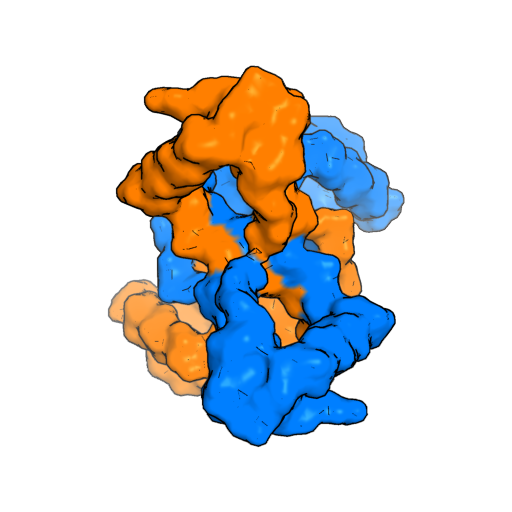836 1 97.88 54 VAL B CA 1
ATOM 1532 C C . VAL B 1 54 ? -6.012 3.113 6.539 1 97.88 54 VAL B C 1
ATOM 1534 O O . VAL B 1 54 ? -6.305 3.506 7.672 1 97.88 54 VAL B O 1
ATOM 1537 N N . ILE B 1 55 ? -6.707 2.281 5.867 1 97.44 55 ILE B N 1
ATOM 1538 C CA . ILE B 1 55 ? -7.953 1.753 6.406 1 97.44 55 ILE B CA 1
ATOM 1539 C C . ILE B 1 55 ? -7.805 0.258 6.684 1 97.44 55 ILE B C 1
ATOM 1541 O O . ILE B 1 55 ? -7.02 -0.425 6.023 1 97.44 55 ILE B O 1
ATOM 1545 N N . ASP B 1 56 ? -8.5 -0.219 7.707 1 97.31 56 ASP B N 1
ATOM 1546 C CA . ASP B 1 56 ? -8.602 -1.652 7.961 1 97.31 56 ASP B CA 1
ATOM 1547 C C . ASP B 1 56 ? -9.734 -2.275 7.156 1 97.31 56 ASP B C 1
ATOM 1549 O O . ASP B 1 56 ? -10.914 -2.076 7.473 1 97.31 56 ASP B O 1
ATOM 1553 N N . PRO B 1 57 ? -9.406 -3.006 6.145 1 96.88 57 PRO B N 1
ATOM 1554 C CA . PRO B 1 57 ? -10.461 -3.543 5.285 1 96.88 57 PRO B CA 1
ATOM 1555 C C . PRO B 1 57 ? -11.477 -4.379 6.051 1 96.88 57 PRO B C 1
ATOM 1557 O O . PRO B 1 57 ? -12.664 -4.375 5.715 1 96.88 57 PRO B O 1
ATOM 1560 N N . SER B 1 58 ? -11.039 -5.117 7.035 1 96.56 58 SER B N 1
ATOM 1561 C CA . SER B 1 58 ? -11.945 -5.992 7.773 1 96.56 58 SER B CA 1
ATOM 1562 C C . SER B 1 58 ? -13.039 -5.188 8.461 1 96.56 58 SER B C 1
ATOM 1564 O O . SER B 1 58 ? -14.172 -5.664 8.602 1 96.56 58 SER B O 1
ATOM 1566 N N . LYS B 1 59 ? -12.734 -3.979 8.852 1 96.06 59 LYS B N 1
ATOM 1567 C CA . LYS B 1 59 ? -13.711 -3.107 9.508 1 96.06 59 LYS B CA 1
ATOM 1568 C C . LYS B 1 59 ? -14.703 -2.539 8.5 1 96.06 59 LYS B C 1
ATOM 1570 O O . LYS B 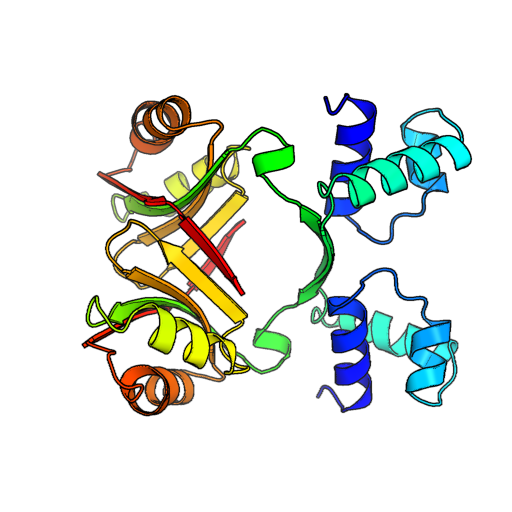1 59 ? -15.734 -1.975 8.883 1 96.06 59 LYS B O 1
ATOM 1575 N N . LEU B 1 60 ? -14.391 -2.678 7.227 1 94.69 60 LEU B N 1
ATOM 1576 C CA . LEU B 1 60 ? -15.297 -2.266 6.164 1 94.69 60 LEU B CA 1
ATOM 1577 C C . LEU B 1 60 ? -16.062 -3.463 5.602 1 94.69 60 LEU B C 1
ATOM 1579 O O . LEU B 1 60 ? -16.812 -3.324 4.641 1 94.69 60 LEU B O 1
ATOM 1583 N N . GLY B 1 61 ? -15.82 -4.613 6.164 1 94.81 61 GLY B N 1
ATOM 1584 C CA . GLY B 1 61 ? -16.547 -5.809 5.766 1 94.81 61 GLY B CA 1
ATOM 1585 C C . GLY B 1 61 ? -15.773 -6.68 4.793 1 94.81 61 GLY B C 1
ATOM 1586 O O . GLY B 1 61 ? -16.281 -7.684 4.301 1 94.81 61 GLY B O 1
ATOM 1587 N N . TYR B 1 62 ? -14.578 -6.254 4.496 1 97.38 62 TYR B N 1
ATOM 1588 C CA . TYR B 1 62 ? -13.703 -7.062 3.654 1 97.38 62 TYR B CA 1
ATOM 1589 C C . TYR B 1 62 ? -12.758 -7.902 4.5 1 97.38 62 TYR B C 1
ATOM 1591 O O . TYR B 1 62 ? -11.664 -7.449 4.859 1 97.38 62 TYR B O 1
ATOM 1599 N N . ASN B 1 63 ? -13.031 -9.094 4.68 1 97.44 63 ASN B N 1
ATOM 1600 C CA . ASN B 1 63 ? -12.328 -9.93 5.648 1 97.44 63 ASN B CA 1
ATOM 1601 C C . ASN B 1 63 ? -11.18 -10.688 5 1 97.44 63 ASN B C 1
ATOM 1603 O O . ASN B 1 63 ? -10.398 -11.352 5.688 1 97.44 63 ASN B O 1
ATOM 1607 N N . LEU B 1 64 ? -11.117 -10.57 3.664 1 98 64 LEU B N 1
ATOM 1608 C CA . LEU B 1 64 ? -10.016 -11.203 2.945 1 98 64 LEU B CA 1
ATOM 1609 C C . LEU B 1 64 ? -9.375 -10.227 1.967 1 98 64 LEU B C 1
ATOM 1611 O O . LEU B 1 64 ? -10.07 -9.57 1.19 1 98 64 LEU B O 1
ATOM 1615 N N . VAL B 1 65 ? -8.133 -10.086 2.121 1 98.31 65 VAL B N 1
ATOM 1616 C CA . VAL B 1 65 ? -7.34 -9.32 1.165 1 98.31 65 VAL B CA 1
ATOM 1617 C C . VAL B 1 65 ? -6.324 -10.227 0.483 1 98.31 65 VAL B C 1
ATOM 1619 O O . VAL B 1 65 ? -5.676 -11.047 1.14 1 98.31 65 VAL B O 1
ATOM 1622 N N . SER B 1 66 ? -6.18 -10.133 -0.819 1 98.5 66 SER B N 1
ATOM 1623 C CA . SER B 1 66 ? -5.223 -10.984 -1.518 1 98.5 66 SER B CA 1
ATOM 1624 C C . SER B 1 66 ? -4.32 -10.164 -2.436 1 98.5 66 SER B C 1
ATOM 1626 O O . SER B 1 66 ? -4.75 -9.156 -2.998 1 98.5 66 SER B O 1
ATOM 1628 N N . LEU B 1 67 ? -3.082 -10.539 -2.504 1 98.19 67 LEU B N 1
ATOM 1629 C CA . LEU B 1 67 ? -2.211 -10.195 -3.623 1 98.19 67 LEU B CA 1
ATOM 1630 C C . LEU B 1 67 ? -2.369 -11.195 -4.766 1 98.19 67 LEU B C 1
ATOM 1632 O O . LEU B 1 67 ? -1.875 -12.32 -4.684 1 98.19 67 LEU B O 1
ATOM 1636 N N . THR B 1 68 ? -3.01 -10.773 -5.809 1 98.5 68 THR B N 1
ATOM 1637 C CA . THR B 1 68 ? -3.482 -11.703 -6.824 1 98.5 68 THR B CA 1
ATOM 1638 C C . THR B 1 68 ? -2.684 -11.547 -8.117 1 98.5 68 THR B C 1
ATOM 1640 O O . THR B 1 68 ? -2.658 -10.469 -8.711 1 98.5 68 THR B O 1
ATOM 1643 N N . GLY B 1 69 ? -2.018 -12.609 -8.484 1 98.06 69 GLY B N 1
ATOM 1644 C CA . GLY B 1 69 ? -1.392 -12.656 -9.797 1 98.06 69 GLY B CA 1
ATOM 1645 C C . GLY B 1 69 ? -2.363 -12.992 -10.914 1 98.06 69 GLY B C 1
ATOM 1646 O O . GLY B 1 69 ? -3.223 -13.867 -10.75 1 98.06 69 GLY B O 1
ATOM 1647 N N . ILE B 1 70 ? -2.254 -12.289 -12.008 1 98.62 70 ILE B N 1
ATOM 1648 C CA . ILE B 1 70 ? -3.109 -12.508 -13.172 1 98.62 70 ILE B CA 1
ATOM 1649 C C . ILE B 1 70 ? -2.25 -12.641 -14.422 1 98.62 70 ILE B C 1
ATOM 1651 O O . ILE B 1 70 ? -1.475 -11.742 -14.75 1 98.62 70 ILE B O 1
ATOM 1655 N N . ASP B 1 71 ? -2.395 -13.75 -15.039 1 98.12 71 ASP B N 1
ATOM 1656 C CA . ASP B 1 71 ? -1.733 -13.969 -16.328 1 98.12 71 ASP B CA 1
ATOM 1657 C C . ASP B 1 71 ? -2.705 -13.766 -17.484 1 98.12 71 ASP B C 1
ATOM 1659 O O . ASP B 1 71 ? -3.867 -14.164 -17.406 1 98.12 71 ASP B O 1
ATOM 1663 N N . THR B 1 72 ? -2.211 -13.203 -18.453 1 98.31 72 THR B N 1
ATOM 1664 C CA . THR B 1 72 ? -3.051 -12.867 -19.594 1 98.31 72 THR B CA 1
ATOM 1665 C C . THR B 1 72 ? -2.41 -13.336 -20.906 1 98.31 72 THR B C 1
ATOM 1667 O O . THR B 1 72 ? -1.229 -13.695 -20.922 1 98.31 72 THR B O 1
ATOM 1670 N N . LEU B 1 73 ? -3.258 -13.43 -21.938 1 98.12 73 LEU B N 1
ATOM 1671 C CA . LEU B 1 73 ? -2.629 -13.398 -23.25 1 98.12 73 LEU B CA 1
ATOM 1672 C C . LEU B 1 73 ? -1.773 -12.148 -23.406 1 98.12 73 LEU B C 1
ATOM 1674 O O . LEU B 1 73 ? -2.184 -11.055 -23.016 1 98.12 73 LEU B O 1
ATOM 1678 N N . PRO B 1 74 ? -0.613 -12.32 -23.953 1 96.38 74 PRO B N 1
ATOM 1679 C CA . PRO B 1 74 ? 0.317 -11.188 -24.016 1 96.38 74 PRO B CA 1
ATOM 1680 C C . PRO B 1 74 ? -0.272 -9.977 -24.734 1 96.38 74 PRO B C 1
ATOM 1682 O O . PRO B 1 74 ? -0.012 -8.836 -24.344 1 96.38 74 PRO B O 1
ATOM 1685 N N . GLU B 1 75 ? -1.067 -10.172 -25.719 1 97.69 75 GLU B N 1
ATOM 1686 C CA . GLU B 1 75 ? -1.597 -9.078 -26.531 1 97.69 75 GLU B CA 1
ATOM 1687 C C . GLU B 1 75 ? -2.764 -8.391 -25.828 1 97.69 75 GLU B C 1
ATOM 1689 O O . GLU B 1 75 ? -3.252 -7.355 -26.297 1 97.69 75 GLU B O 1
ATOM 1694 N N . LYS B 1 76 ? -3.182 -8.953 -24.688 1 98.31 76 LYS B N 1
ATOM 1695 C CA . LYS B 1 76 ? -4.383 -8.43 -24.047 1 98.31 76 LYS B CA 1
ATOM 1696 C C . LYS B 1 76 ? -4.062 -7.828 -22.672 1 98.31 76 LYS B C 1
ATOM 1698 O O . LYS B 1 76 ? -4.965 -7.457 -21.922 1 98.31 76 LYS B O 1
ATOM 1703 N N . ILE B 1 77 ? -2.836 -7.715 -22.422 1 97.69 77 ILE B N 1
ATOM 1704 C CA . ILE B 1 77 ? -2.402 -7.348 -21.078 1 97.69 77 ILE B CA 1
ATOM 1705 C C . ILE B 1 77 ? -2.998 -5.996 -20.703 1 97.69 77 ILE B C 1
ATOM 1707 O O . ILE B 1 77 ? -3.535 -5.832 -19.594 1 97.69 77 ILE B O 1
ATOM 1711 N N . PHE B 1 78 ? -3.008 -5 -21.531 1 97.81 78 PHE B N 1
ATOM 1712 C CA . PHE B 1 78 ? -3.453 -3.652 -21.203 1 97.81 78 PHE B CA 1
ATOM 1713 C C . PHE B 1 78 ? -4.973 -3.592 -21.109 1 97.81 78 PHE B C 1
ATOM 1715 O O . PHE B 1 78 ? -5.523 -2.846 -20.297 1 97.81 78 PHE B O 1
ATOM 1722 N N . GLU B 1 79 ? -5.594 -4.355 -21.938 1 98.31 79 GLU B N 1
ATOM 1723 C CA . GLU B 1 79 ? -7.051 -4.43 -21.859 1 98.31 79 GLU B CA 1
ATOM 1724 C C . GLU B 1 79 ? -7.504 -5.047 -20.531 1 98.31 79 GLU B C 1
ATOM 1726 O O . GLU B 1 79 ? -8.438 -4.551 -19.906 1 98.31 79 GLU B O 1
ATOM 1731 N N . VAL B 1 80 ? -6.82 -6.09 -20.188 1 98.62 80 VAL B N 1
ATOM 1732 C CA . VAL B 1 80 ? -7.145 -6.754 -18.938 1 98.62 80 VAL B CA 1
ATOM 1733 C C . VAL B 1 80 ? -6.879 -5.805 -17.766 1 98.62 80 VAL B C 1
ATOM 1735 O O . VAL B 1 80 ? -7.723 -5.645 -16.875 1 98.62 80 VAL B O 1
ATOM 1738 N N . ALA B 1 81 ? -5.695 -5.164 -17.766 1 98.62 81 ALA B N 1
ATOM 1739 C CA . ALA B 1 81 ? -5.34 -4.23 -16.703 1 98.62 81 ALA B CA 1
ATOM 1740 C C . ALA B 1 81 ? -6.371 -3.109 -16.594 1 98.62 81 ALA B C 1
ATOM 1742 O O . ALA B 1 81 ? -6.75 -2.717 -15.484 1 98.62 81 ALA B O 1
ATOM 1743 N N . SER B 1 82 ? -6.809 -2.6 -17.75 1 98.44 82 SER B N 1
ATOM 1744 C CA . SER B 1 82 ? -7.797 -1.527 -17.781 1 98.44 82 SER B CA 1
ATOM 1745 C C . SER B 1 82 ? -9.109 -1.969 -17.141 1 98.44 82 SER B C 1
ATOM 1747 O O . SER B 1 82 ? -9.734 -1.203 -16.406 1 98.44 82 SER B O 1
ATOM 1749 N N . LYS B 1 83 ? -9.539 -3.137 -17.391 1 98.56 83 LYS B N 1
ATOM 1750 C CA . LYS B 1 83 ? -10.766 -3.67 -16.812 1 98.56 83 LYS B CA 1
ATOM 1751 C C . LYS B 1 83 ? -10.633 -3.861 -15.312 1 98.56 83 LYS B C 1
ATOM 1753 O O . LYS B 1 83 ? -11.57 -3.576 -14.555 1 98.56 83 LYS B O 1
ATOM 1758 N N . LEU B 1 84 ? -9.508 -4.398 -14.953 1 98.75 84 LEU B N 1
ATOM 1759 C CA . LEU B 1 84 ? -9.258 -4.594 -13.531 1 98.75 84 LEU B CA 1
ATOM 1760 C C . LEU B 1 84 ? -9.391 -3.277 -12.773 1 98.75 84 LEU B C 1
ATOM 1762 O O . LEU B 1 84 ? -9.961 -3.242 -11.68 1 98.75 84 LEU B O 1
ATOM 1766 N N . LYS B 1 85 ? -8.891 -2.191 -13.312 1 98.06 85 LYS B N 1
ATOM 1767 C CA . LYS B 1 85 ? -8.891 -0.877 -12.672 1 98.06 85 LYS B CA 1
ATOM 1768 C C . LYS B 1 85 ? -10.312 -0.402 -12.391 1 98.06 85 LYS B C 1
ATOM 1770 O O . LYS B 1 85 ? -10.531 0.422 -11.5 1 98.06 85 LYS B O 1
ATOM 1775 N N . GLU B 1 86 ? -11.258 -0.908 -13.078 1 97.81 86 GLU B N 1
ATOM 1776 C CA . GLU B 1 86 ? -12.641 -0.452 -12.984 1 97.81 86 GLU B CA 1
ATOM 1777 C C . GLU B 1 86 ? -13.344 -1.075 -11.781 1 97.81 86 GLU B C 1
ATOM 1779 O O . GLU B 1 86 ? -14.375 -0.568 -11.328 1 97.81 86 GLU B O 1
ATOM 1784 N N . PHE B 1 87 ? -12.836 -2.178 -11.406 1 97.75 87 PHE B N 1
ATOM 1785 C CA . PHE B 1 87 ? -13.484 -2.869 -10.297 1 97.75 87 PHE B CA 1
ATOM 1786 C C . PHE B 1 87 ? -13.164 -2.189 -8.977 1 97.75 87 PHE B C 1
ATOM 1788 O O . PHE B 1 87 ? -12 -1.94 -8.664 1 97.75 87 PHE B O 1
ATOM 1795 N N . GLU B 1 88 ? -14.133 -2.004 -8.125 1 95.06 88 GLU B N 1
ATOM 1796 C CA . GLU B 1 88 ? -13.961 -1.359 -6.832 1 95.06 88 GLU B CA 1
ATOM 1797 C C . GLU B 1 88 ? -13.211 -2.268 -5.859 1 95.06 88 GLU B C 1
ATOM 1799 O O . GLU B 1 88 ? -12.461 -1.788 -5.004 1 95.06 88 GLU B O 1
ATOM 1804 N N . PHE B 1 89 ? -13.43 -3.564 -5.988 1 97.19 89 PHE B N 1
ATOM 1805 C CA . PHE B 1 89 ? -12.789 -4.5 -5.066 1 97.19 89 PHE B CA 1
ATOM 1806 C C . PHE B 1 89 ? -11.305 -4.648 -5.387 1 97.19 89 PHE B C 1
ATOM 1808 O O . PHE B 1 89 ? -10.555 -5.246 -4.613 1 97.19 89 PHE B O 1
ATOM 1815 N N . VAL B 1 90 ? -10.898 -4.18 -6.598 1 98.69 90 VAL B N 1
ATOM 1816 C CA . VAL B 1 90 ? -9.484 -4.113 -6.93 1 98.69 90 VAL B CA 1
ATOM 1817 C C . VAL B 1 90 ? -8.898 -2.785 -6.453 1 98.69 90 VAL B C 1
ATOM 1819 O O . VAL B 1 90 ? -9.266 -1.722 -6.961 1 98.69 90 VAL B O 1
ATOM 1822 N N . ARG B 1 91 ? -7.949 -2.893 -5.566 1 97.38 91 ARG B N 1
ATOM 1823 C CA . ARG B 1 91 ? -7.488 -1.681 -4.895 1 97.38 91 ARG B CA 1
ATOM 1824 C C . ARG B 1 91 ? -6.18 -1.186 -5.496 1 97.38 91 ARG B C 1
ATOM 1826 O O . ARG B 1 91 ? -5.863 0.004 -5.414 1 97.38 91 ARG B O 1
ATOM 1833 N N . SER B 1 92 ? -5.426 -2.082 -6.047 1 97.94 92 SER B N 1
ATOM 1834 C CA . SER B 1 92 ? -4.191 -1.752 -6.75 1 97.94 92 SER B CA 1
ATOM 1835 C C . SER B 1 92 ? -3.969 -2.68 -7.941 1 97.94 92 SER B C 1
ATOM 1837 O O . SER B 1 92 ? -4.406 -3.832 -7.926 1 97.94 92 SER B O 1
ATOM 1839 N N . VAL B 1 93 ? -3.334 -2.174 -8.945 1 98.62 93 VAL B N 1
ATOM 1840 C CA . VAL B 1 93 ? -2.971 -2.924 -10.141 1 98.62 93 VAL B CA 1
ATOM 1841 C C . VAL B 1 93 ? -1.548 -2.564 -10.57 1 98.62 93 VAL B C 1
ATOM 1843 O O . VAL B 1 93 ? -1.22 -1.386 -10.727 1 98.62 93 VAL B O 1
ATOM 1846 N N . TYR B 1 94 ? -0.778 -3.541 -10.75 1 98.25 94 TYR B N 1
ATOM 1847 C CA . TYR B 1 94 ? 0.617 -3.375 -11.141 1 98.25 94 TYR B CA 1
ATOM 1848 C C . TYR B 1 94 ? 0.957 -4.25 -12.344 1 9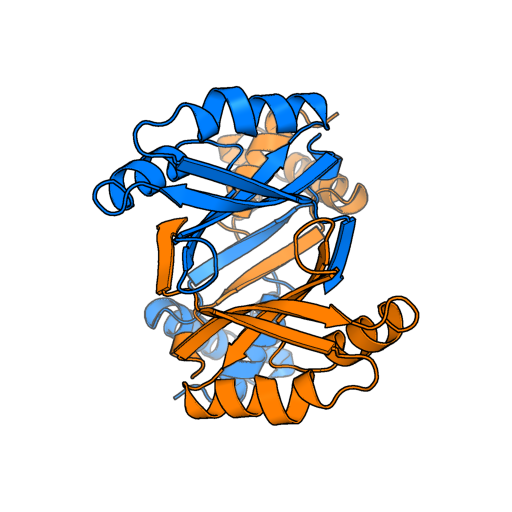8.25 94 TYR B C 1
ATOM 1850 O O . TYR B 1 94 ? 0.515 -5.398 -12.422 1 98.25 94 TYR B O 1
ATOM 1858 N N . LEU B 1 95 ? 1.735 -3.732 -13.258 1 98.06 95 LEU B N 1
ATOM 1859 C CA . LEU B 1 95 ? 2.482 -4.582 -14.18 1 98.06 95 LEU B CA 1
ATOM 1860 C C . LEU B 1 95 ? 3.814 -5.004 -13.57 1 98.06 95 LEU B C 1
ATOM 1862 O O . LEU B 1 95 ? 4.539 -4.176 -13.023 1 98.06 95 LEU B O 1
ATOM 1866 N N . THR B 1 96 ? 4.117 -6.23 -13.672 1 97.19 96 THR B N 1
ATOM 1867 C CA . THR B 1 96 ? 5.309 -6.703 -12.977 1 97.19 96 THR B CA 1
ATOM 1868 C C . THR B 1 96 ? 6.148 -7.594 -13.883 1 97.19 96 THR B C 1
ATOM 1870 O O . THR B 1 96 ? 5.664 -8.07 -14.914 1 97.19 96 THR B O 1
ATOM 1873 N N . SER B 1 97 ? 7.375 -7.844 -13.5 1 95 97 SER B N 1
ATOM 1874 C CA . SER B 1 97 ? 8.305 -8.695 -14.227 1 95 97 SER B CA 1
ATOM 1875 C C . SER B 1 97 ? 8.32 -10.109 -13.664 1 95 97 SER B C 1
ATOM 1877 O O . SER B 1 97 ? 9.047 -10.977 -14.156 1 95 97 SER B O 1
ATOM 1879 N N . GLY B 1 98 ? 7.609 -10.344 -12.625 1 92.44 98 GLY B N 1
ATOM 1880 C CA . GLY B 1 98 ? 7.676 -11.633 -11.953 1 92.44 98 GLY B CA 1
ATOM 1881 C C . GLY B 1 98 ? 6.898 -12.719 -12.664 1 92.44 98 GLY B C 1
ATOM 1882 O O . GLY B 1 98 ? 6.762 -12.688 -13.891 1 92.44 98 GLY B O 1
ATOM 1883 N N . ASP B 1 99 ? 6.441 -13.68 -11.859 1 90.06 99 ASP B N 1
ATOM 1884 C CA . ASP B 1 99 ? 5.812 -14.875 -12.414 1 90.06 99 ASP B CA 1
ATOM 1885 C C . ASP B 1 99 ? 4.48 -14.531 -13.07 1 90.06 99 ASP B C 1
ATOM 1887 O O . ASP B 1 99 ? 3.998 -15.281 -13.93 1 90.06 99 ASP B O 1
ATOM 1891 N N . HIS B 1 100 ? 3.955 -13.438 -12.633 1 95.81 100 HIS B N 1
ATOM 1892 C CA . HIS B 1 100 ? 2.676 -13.016 -13.195 1 95.81 100 HIS B CA 1
ATOM 1893 C C . HIS B 1 100 ? 2.797 -11.664 -13.891 1 95.81 100 HIS B C 1
ATOM 1895 O O . HIS B 1 100 ? 3.512 -10.781 -13.422 1 95.81 100 HIS B O 1
ATOM 1901 N N . MET B 1 101 ? 2.066 -11.484 -14.969 1 97 101 MET B N 1
ATOM 1902 C CA . MET B 1 101 ? 2.141 -10.258 -15.758 1 97 101 MET B CA 1
ATOM 1903 C C . MET B 1 101 ? 1.505 -9.094 -15.016 1 97 101 MET B C 1
ATOM 1905 O O . MET B 1 101 ? 1.983 -7.961 -15.102 1 97 101 MET B O 1
ATOM 1909 N N . ILE B 1 102 ? 0.419 -9.367 -14.375 1 98.5 102 ILE B N 1
ATOM 1910 C CA . ILE B 1 102 ? -0.29 -8.359 -13.594 1 98.5 102 ILE B CA 1
ATOM 1911 C C . ILE B 1 102 ? -0.417 -8.828 -12.148 1 98.5 102 ILE B C 1
ATOM 1913 O O . ILE B 1 102 ? -0.713 -10 -11.891 1 98.5 102 ILE B O 1
ATOM 1917 N N . MET B 1 103 ? -0.128 -7.957 -11.234 1 98.38 103 MET B N 1
ATOM 1918 C CA . MET B 1 103 ? -0.457 -8.156 -9.82 1 98.38 103 MET B CA 1
ATOM 1919 C C . MET B 1 103 ? -1.53 -7.172 -9.367 1 98.38 103 MET B C 1
ATOM 1921 O O . MET B 1 103 ? -1.499 -6 -9.742 1 98.38 103 MET B O 1
ATOM 1925 N N . ALA B 1 104 ? -2.479 -7.629 -8.539 1 98.69 104 ALA B N 1
ATOM 1926 C CA . ALA B 1 104 ? -3.545 -6.762 -8.039 1 98.69 104 ALA B CA 1
ATOM 1927 C C . ALA B 1 104 ? -3.842 -7.047 -6.57 1 98.69 104 ALA B C 1
ATOM 1929 O O . ALA B 1 104 ? -3.816 -8.203 -6.137 1 98.69 104 ALA B O 1
ATOM 1930 N N . GLU B 1 105 ? -4.004 -6.062 -5.836 1 98.5 105 GLU B N 1
ATOM 1931 C CA . GLU B 1 105 ? -4.59 -6.223 -4.508 1 98.5 105 GLU B CA 1
ATOM 1932 C C . GLU B 1 105 ? -6.113 -6.293 -4.578 1 98.5 105 GLU B C 1
ATOM 1934 O O . GLU B 1 105 ? -6.758 -5.379 -5.094 1 98.5 105 GLU B O 1
ATOM 1939 N N . VAL B 1 106 ? -6.695 -7.305 -4.031 1 98.81 106 VAL B N 1
ATOM 1940 C CA . VAL B 1 106 ? -8.125 -7.559 -4.133 1 98.81 106 VAL B CA 1
ATOM 1941 C C . VAL B 1 106 ? -8.734 -7.672 -2.734 1 98.81 106 VAL B C 1
ATOM 1943 O O . VAL B 1 106 ? -8.203 -8.391 -1.879 1 98.81 106 VAL B O 1
ATOM 1946 N N . TRP B 1 107 ? -9.781 -6.973 -2.5 1 98.62 107 TRP B N 1
ATOM 1947 C CA . TRP B 1 107 ? -10.531 -7.023 -1.251 1 98.62 107 TRP B CA 1
ATOM 1948 C C . TRP B 1 107 ? -11.812 -7.828 -1.422 1 98.62 107 TRP B C 1
ATOM 1950 O O . TRP B 1 107 ? -12.609 -7.559 -2.326 1 98.62 107 TRP B O 1
ATOM 1960 N N . ALA B 1 108 ? -12.008 -8.797 -0.603 1 98.75 108 ALA B N 1
ATOM 1961 C CA . ALA B 1 108 ? -13.203 -9.641 -0.648 1 98.75 108 ALA B CA 1
ATOM 1962 C C . ALA B 1 108 ? -13.859 -9.727 0.726 1 98.75 108 ALA B C 1
ATOM 1964 O O . ALA B 1 108 ? -13.188 -9.641 1.752 1 98.75 108 ALA B O 1
ATOM 1965 N N . LYS B 1 109 ? -15.164 -9.93 0.749 1 98.19 109 LYS B N 1
ATOM 1966 C CA . LYS B 1 109 ? -15.922 -10.023 1.995 1 98.19 109 LYS B CA 1
ATOM 1967 C C . LYS B 1 109 ? -15.57 -11.297 2.756 1 98.19 109 LYS B C 1
ATOM 1969 O O . LYS B 1 109 ? -15.492 -11.297 3.986 1 98.19 109 LYS B O 1
ATOM 1974 N N . ASP B 1 110 ? -15.453 -12.344 2.023 1 97.75 110 ASP B N 1
ATOM 1975 C CA . ASP B 1 110 ? -15.133 -13.664 2.555 1 97.75 110 ASP B CA 1
ATOM 1976 C C . ASP B 1 110 ? -14.641 -14.602 1.449 1 97.75 110 ASP B C 1
ATOM 1978 O O . ASP B 1 110 ? -14.367 -14.156 0.333 1 97.75 110 ASP B O 1
ATOM 1982 N N . GLY B 1 111 ? -14.492 -15.844 1.84 1 97.62 111 GLY B N 1
ATOM 1983 C CA . GLY B 1 111 ? -13.977 -16.812 0.888 1 97.62 111 GLY B CA 1
ATOM 1984 C C . GLY B 1 111 ? -14.875 -17.016 -0.313 1 97.62 111 GLY B C 1
ATOM 1985 O O . GLY B 1 111 ? -14.398 -17.156 -1.44 1 97.62 111 GLY B O 1
ATOM 1986 N N . ASN B 1 112 ? -16.156 -17.047 -0.086 1 98.19 112 ASN B N 1
ATOM 1987 C CA . ASN B 1 112 ? -17.094 -17.219 -1.182 1 98.19 112 ASN B CA 1
ATOM 1988 C C . ASN B 1 112 ? -17.047 -16.031 -2.143 1 98.19 112 ASN B C 1
ATOM 1990 O O . ASN B 1 112 ? -17.062 -16.219 -3.361 1 98.1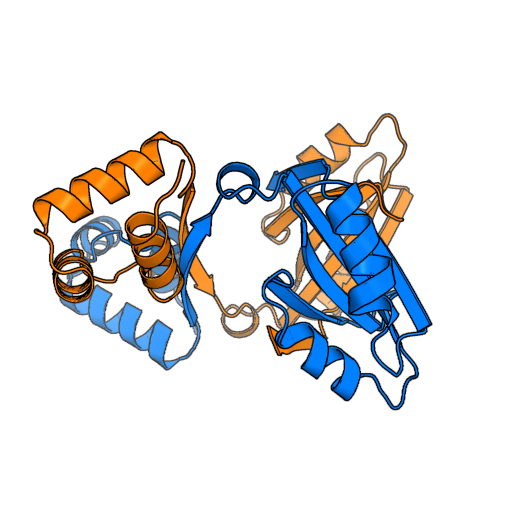9 112 ASN B O 1
ATOM 1994 N N . ASP B 1 113 ? -17.031 -14.922 -1.546 1 98.5 113 ASP B N 1
ATOM 1995 C CA . ASP B 1 113 ? -16.953 -13.711 -2.361 1 98.5 113 ASP B CA 1
ATOM 1996 C C . ASP B 1 113 ? -15.656 -13.695 -3.176 1 98.5 113 ASP B C 1
ATOM 1998 O O . ASP B 1 113 ? -15.672 -13.367 -4.363 1 98.5 113 ASP B O 1
ATOM 2002 N N . LEU B 1 114 ? -14.516 -14.039 -2.543 1 98.56 114 LEU B N 1
ATOM 2003 C CA . LEU B 1 114 ? -13.242 -14.086 -3.258 1 98.56 114 LEU B CA 1
ATOM 2004 C C . LEU B 1 114 ? -13.305 -15.094 -4.402 1 98.56 114 LEU B C 1
ATOM 2006 O O . LEU B 1 114 ? -12.852 -14.805 -5.512 1 98.56 114 LEU B O 1
ATOM 2010 N N . SER B 1 115 ? -13.82 -16.234 -4.113 1 98.19 115 SER B N 1
ATOM 2011 C CA . SER B 1 115 ? -13.961 -17.25 -5.148 1 98.19 115 SER B CA 1
ATOM 2012 C C . SER B 1 115 ? -14.773 -16.734 -6.332 1 98.19 115 SER B C 1
ATOM 2014 O O . SER B 1 115 ? -14.406 -16.969 -7.488 1 98.19 115 SER B O 1
ATOM 2016 N N . ASP B 1 116 ? -15.828 -16.047 -6.07 1 98.56 116 ASP B N 1
ATOM 2017 C CA . ASP B 1 116 ? -16.672 -15.469 -7.117 1 98.56 116 ASP B CA 1
ATOM 2018 C C . ASP B 1 116 ? -15.898 -14.422 -7.918 1 98.56 116 ASP B C 1
ATOM 2020 O O . ASP B 1 116 ? -15.961 -14.406 -9.148 1 98.56 116 ASP B O 1
ATOM 2024 N N . ILE B 1 117 ? -15.219 -13.531 -7.207 1 98.56 117 ILE B N 1
ATOM 2025 C CA . ILE B 1 117 ? -14.414 -12.492 -7.832 1 98.56 117 ILE B CA 1
ATOM 2026 C C . ILE B 1 117 ? -13.406 -13.133 -8.797 1 98.56 117 ILE B C 1
ATOM 2028 O O . ILE B 1 117 ? -13.289 -12.711 -9.945 1 98.56 117 ILE B O 1
ATOM 2032 N N . ILE B 1 118 ? -12.734 -14.18 -8.305 1 98.19 118 ILE B N 1
ATOM 2033 C CA . ILE B 1 118 ? -11.68 -14.836 -9.07 1 98.19 118 ILE B CA 1
ATOM 2034 C C . ILE B 1 118 ? -12.273 -15.523 -10.297 1 98.19 118 ILE B C 1
ATOM 2036 O O . ILE B 1 118 ? -11.789 -15.359 -11.414 1 98.19 118 ILE B O 1
ATOM 2040 N N . SER B 1 119 ? -13.32 -16.234 -10.078 1 97.81 119 SER B N 1
ATOM 2041 C CA . SER B 1 119 ? -13.844 -17.109 -11.117 1 97.81 119 SER B CA 1
ATOM 2042 C C . SER B 1 119 ? -14.797 -16.375 -12.047 1 97.81 119 SER B C 1
ATOM 2044 O O . SER B 1 119 ? -14.703 -16.5 -13.273 1 97.81 119 SER B O 1
ATOM 2046 N N . ASN B 1 120 ? -15.648 -15.477 -11.508 1 98 120 ASN B N 1
ATOM 2047 C CA . ASN B 1 120 ? -16.766 -14.969 -12.297 1 98 120 ASN B CA 1
ATOM 2048 C C . ASN B 1 120 ? -16.578 -13.5 -12.656 1 98 120 ASN B C 1
ATOM 2050 O O . ASN B 1 120 ? -17.375 -12.938 -13.414 1 98 120 ASN B O 1
ATOM 2054 N N . LYS B 1 121 ? -15.617 -12.844 -12.148 1 98.44 121 LYS B N 1
ATOM 2055 C CA . LYS B 1 121 ? -15.352 -11.453 -12.508 1 98.44 121 LYS B CA 1
ATOM 2056 C C . LYS B 1 121 ? -14 -11.312 -13.203 1 98.44 121 LYS B C 1
ATOM 2058 O O . LYS B 1 121 ? -13.938 -11.242 -14.43 1 98.44 121 LYS B O 1
ATOM 2063 N N . ILE B 1 122 ? -12.961 -11.641 -12.461 1 98.75 122 ILE B N 1
ATOM 2064 C CA . ILE B 1 122 ? -11.633 -11.492 -13.055 1 98.75 122 ILE B CA 1
ATOM 2065 C C . ILE B 1 122 ? -11.414 -12.586 -14.094 1 98.75 122 ILE B C 1
ATOM 2067 O O . ILE B 1 122 ? -10.906 -12.32 -15.188 1 98.75 122 ILE B O 1
ATOM 2071 N N . GLY B 1 123 ? -11.75 -13.812 -13.719 1 98.19 123 GLY B N 1
ATOM 2072 C CA . GLY B 1 123 ? -11.562 -14.953 -14.602 1 98.19 123 GLY B CA 1
ATOM 2073 C C . GLY B 1 123 ? -12.352 -14.852 -15.891 1 98.19 123 GLY B C 1
ATOM 2074 O O . GLY B 1 123 ? -12.039 -15.531 -16.875 1 98.19 123 GLY B O 1
ATOM 2075 N N . LYS B 1 124 ? -13.312 -13.969 -15.961 1 98.06 124 LYS B N 1
ATOM 2076 C CA . LYS B 1 124 ? -14.172 -13.859 -17.125 1 98.06 124 LYS B CA 1
ATOM 2077 C C . LYS B 1 124 ? -13.711 -12.727 -18.047 1 98.06 124 LYS B C 1
ATOM 2079 O O . LYS B 1 124 ? -14.25 -12.555 -19.141 1 98.06 124 LYS B O 1
ATOM 2084 N N . ILE B 1 125 ? -12.828 -11.961 -17.609 1 98.44 125 ILE B N 1
ATOM 2085 C CA . ILE B 1 125 ? -12.289 -10.906 -18.469 1 98.44 125 ILE B CA 1
ATOM 2086 C C . ILE B 1 125 ? -11.625 -11.531 -19.688 1 98.44 125 ILE B C 1
ATOM 2088 O O . ILE B 1 125 ? -10.812 -12.445 -19.562 1 98.44 125 ILE B O 1
ATOM 2092 N N . ASP B 1 126 ? -11.906 -11.039 -20.875 1 98.5 126 ASP B N 1
ATOM 2093 C CA . ASP B 1 126 ? -11.273 -11.523 -22.094 1 98.5 126 ASP B CA 1
ATOM 2094 C C . ASP B 1 126 ? -9.758 -11.344 -22.047 1 98.5 126 ASP B C 1
ATOM 2096 O O . ASP B 1 126 ? -9.266 -10.25 -21.781 1 98.5 126 ASP B O 1
ATOM 2100 N N . GLY B 1 127 ? -9.07 -12.461 -22.266 1 98.56 127 GLY B N 1
ATOM 2101 C CA . GLY B 1 127 ? -7.617 -12.391 -22.297 1 98.56 127 GLY B CA 1
ATOM 2102 C C . GLY B 1 127 ? -6.961 -12.945 -21.047 1 98.56 127 GLY B C 1
ATOM 2103 O O . GLY B 1 127 ? -5.754 -13.18 -21.031 1 98.56 127 GLY B O 1
ATOM 2104 N N . VAL B 1 128 ? -7.746 -13.156 -19.984 1 98.75 128 VAL B N 1
ATOM 2105 C CA . VAL B 1 128 ? -7.207 -13.75 -18.766 1 98.75 128 VAL B CA 1
ATOM 2106 C C . VAL B 1 128 ? -6.984 -15.242 -18.969 1 98.75 128 VAL B C 1
ATOM 2108 O O . VAL B 1 128 ? -7.875 -15.945 -19.453 1 98.75 128 VAL B O 1
ATOM 2111 N N . VAL B 1 129 ? -5.824 -15.648 -18.594 1 98.31 129 VAL B N 1
ATOM 2112 C CA . VAL B 1 129 ? -5.461 -17.047 -18.766 1 98.31 129 VAL B CA 1
ATOM 2113 C C . VAL B 1 129 ? -5.434 -17.75 -17.406 1 98.31 129 VAL B C 1
ATOM 2115 O O . VAL B 1 129 ? -5.848 -18.906 -17.281 1 98.31 129 VAL B O 1
ATOM 2118 N N . LYS B 1 130 ? -4.977 -17.062 -16.406 1 97.88 130 LYS B N 1
ATOM 2119 C CA . LYS B 1 130 ? -4.828 -17.641 -15.078 1 97.88 130 LYS B CA 1
ATOM 2120 C C . LYS B 1 130 ? -4.969 -16.562 -13.992 1 97.88 130 LYS B C 1
ATOM 2122 O O . LYS B 1 130 ? -4.543 -15.43 -14.18 1 97.88 130 LYS B O 1
ATOM 2127 N N . VAL B 1 131 ? -5.637 -16.938 -12.938 1 98.19 131 VAL B N 1
ATOM 2128 C CA . VAL B 1 131 ? -5.766 -16.078 -11.766 1 98.19 131 VAL B CA 1
ATOM 2129 C C . VAL B 1 131 ? -5.234 -16.812 -10.531 1 98.19 131 VAL B C 1
ATOM 2131 O O . VAL B 1 131 ? -5.699 -17.906 -10.203 1 98.19 131 VAL B O 1
ATOM 2134 N N . CYS B 1 132 ? -4.273 -16.219 -9.836 1 97.5 132 CYS B N 1
ATOM 2135 C CA . CYS B 1 132 ? -3.582 -16.859 -8.727 1 97.5 132 CYS B CA 1
ATOM 2136 C C . CYS B 1 132 ? -3.617 -15.977 -7.48 1 97.5 132 CYS B C 1
ATOM 2138 O O . CYS B 1 132 ? -2.684 -15.219 -7.227 1 97.5 132 CYS B O 1
ATOM 2140 N N . PRO B 1 133 ? -4.602 -16.125 -6.652 1 97.25 133 PRO B N 1
ATOM 2141 C CA . PRO B 1 133 ? -4.688 -15.297 -5.445 1 97.25 133 PRO B CA 1
ATOM 2142 C C . PRO B 1 133 ? -3.74 -15.766 -4.344 1 97.25 133 PRO B C 1
ATOM 2144 O O . PRO B 1 133 ? -3.596 -16.969 -4.117 1 97.25 133 PRO B O 1
ATOM 2147 N N . ALA B 1 134 ? -3.055 -14.906 -3.734 1 97.31 134 ALA B N 1
ATOM 2148 C CA . ALA B 1 134 ? -2.34 -15.109 -2.477 1 97.31 134 ALA B CA 1
ATOM 2149 C C . ALA B 1 134 ? -2.982 -14.312 -1.345 1 97.31 134 ALA B C 1
ATOM 2151 O O . ALA B 1 134 ? -2.814 -13.094 -1.261 1 97.31 134 ALA B O 1
ATOM 2152 N N . ILE B 1 135 ? -3.689 -15.047 -0.474 1 98.25 135 ILE B N 1
ATOM 2153 C CA . ILE B 1 135 ? -4.383 -14.367 0.613 1 98.25 135 ILE B CA 1
ATOM 2154 C C . ILE B 1 135 ? -3.369 -13.828 1.622 1 98.25 135 ILE B C 1
ATOM 2156 O O . ILE B 1 135 ? -2.43 -14.539 1.996 1 98.25 135 ILE B O 1
ATOM 2160 N N . ILE B 1 136 ? -3.498 -12.602 1.997 1 98.12 136 ILE B N 1
ATOM 2161 C CA . ILE B 1 136 ? -2.678 -12.039 3.064 1 98.12 136 ILE B CA 1
ATOM 2162 C C . ILE B 1 136 ? -3.184 -12.531 4.418 1 98.12 136 ILE B C 1
ATOM 2164 O O . ILE B 1 136 ? -4.277 -12.156 4.848 1 98.12 136 ILE B O 1
ATOM 2168 N N . LEU B 1 137 ? -2.422 -13.344 5 1 97.12 137 LEU B N 1
ATOM 2169 C CA . LEU B 1 137 ? -2.799 -13.891 6.297 1 97.12 137 LEU B CA 1
ATOM 2170 C C . LEU B 1 137 ? -2.506 -12.891 7.414 1 97.12 137 LEU B C 1
ATOM 2172 O O . LEU B 1 137 ? -3.266 -12.797 8.383 1 97.12 137 LEU B O 1
ATOM 2176 N N . GLU B 1 138 ? -1.479 -12.234 7.293 1 96.38 138 GLU B N 1
ATOM 2177 C CA . GLU B 1 138 ? -1.052 -11.242 8.273 1 96.38 138 GLU B CA 1
ATOM 2178 C C . GLU B 1 138 ? -0.18 -10.164 7.637 1 96.38 138 GLU B C 1
ATOM 2180 O O . GLU B 1 138 ? 0.684 -10.469 6.809 1 96.38 138 GLU B O 1
ATOM 2185 N N . ARG B 1 139 ? -0.509 -8.969 7.918 1 96.06 139 ARG B N 1
ATOM 2186 C CA . ARG B 1 139 ? 0.377 -7.863 7.578 1 96.06 139 ARG B CA 1
ATOM 2187 C C . ARG B 1 139 ? 1.312 -7.535 8.734 1 96.06 139 ARG B C 1
ATOM 2189 O O . ARG B 1 139 ? 0.86 -7.156 9.82 1 96.06 139 ARG B O 1
ATOM 2196 N N . LEU B 1 140 ? 2.578 -7.59 8.547 1 97.06 140 LEU B N 1
ATOM 2197 C CA . LEU B 1 140 ? 3.529 -7.477 9.648 1 97.06 140 LEU B CA 1
ATOM 2198 C C . LEU B 1 140 ? 4.223 -6.117 9.625 1 97.06 140 LEU B C 1
ATOM 2200 O O . LEU B 1 140 ? 4.832 -5.711 10.617 1 97.06 140 LEU B O 1
ATOM 2204 N N . LYS B 1 141 ? 4.277 -5.57 8.469 1 93.19 141 LYS B N 1
ATOM 2205 C CA . LYS B 1 141 ? 4.883 -4.25 8.312 1 93.19 141 LYS B CA 1
ATOM 2206 C C . LYS B 1 141 ? 4.148 -3.43 7.254 1 93.19 141 LYS B C 1
ATOM 2208 O O . LYS B 1 141 ? 3.758 -3.959 6.215 1 93.19 141 LYS B O 1
#